Protein AF-0000000074831139 (afdb_homodimer)

pLDDT: mean 75.18, std 25.57, range [17.41, 98.5]

Foldseek 3Di:
DQWAKEWEDAPPDPLSVLLVVLCVQLVHDYHYDYADPVDGDPVLCVLPVPPSDDTWIATNNHIDDGSLRSSVVSCVVSVPDDGPADPDPVRRVVVVVVVVVVVVVVVVVVVVVVVVVVLVVCVVVVVVVVVVVVVVPCVVVVVPVPDPPVD/DQWAKEWEDAPPDPLSVLLVVLCVQLVHDYHYDYADPVDGDPVLCVLPVPPSDDTWMAINNHIDDGSLRSSVVSCVVSVPDDGPADPDPVRRVVVVVVVVVVVVVVVVVVVVVVVVVCCVVCVVVVVVVVVVVVVVPCVVVVVPPPDPPVD

Radius of gyration: 24.71 Å; Cα contacts (8 Å, |Δi|>4): 404; chains: 2; bounding box: 72×62×38 Å

Solvent-accessible surface area (backbone atoms only — not comparable to full-atom values): 16500 Å² total; per-residue (Å²): 127,82,79,50,35,35,36,37,26,39,94,84,36,69,52,28,46,52,37,50,51,48,34,56,77,61,64,56,75,64,45,80,41,80,54,44,86,91,58,69,48,71,63,52,42,67,59,28,66,84,78,60,57,73,25,32,39,27,52,69,85,43,57,37,57,50,40,71,46,39,39,51,39,50,40,63,69,56,54,91,53,83,70,84,57,58,86,50,54,66,56,27,42,51,50,51,43,52,54,51,50,51,50,56,48,49,48,46,48,51,46,47,48,44,45,45,50,42,25,67,71,41,22,69,53,46,50,34,17,45,50,20,7,49,64,43,21,56,67,56,52,59,53,64,73,64,62,82,63,88,104,129,83,78,49,34,36,38,39,26,38,94,84,36,69,54,27,46,53,38,52,51,48,35,55,76,60,64,56,74,64,45,81,40,81,55,45,86,91,58,68,48,72,62,52,41,68,59,28,66,84,77,60,58,74,25,33,40,27,51,69,85,44,59,38,57,50,42,70,47,38,38,52,39,48,41,62,72,56,55,90,52,82,69,83,57,59,84,50,54,67,57,28,42,50,51,51,45,52,54,51,50,50,49,56,50,49,49,46,48,50,46,46,48,47,46,43,50,42,26,67,71,40,23,67,47,46,50,38,5,43,50,30,1,48,64,50,20,56,68,59,53,60,57,64,73,68,64,85,59,91,105

Sequence (302 aa):
MAEAVVLLDLWVSPFGQRCRIALAEKGVVYEYKEQDLSNKSPLLLQANPTHKKIPVLIHDGKPVCESLIIVQYIDEVWSDGAPLLPADPYACAQARFWGDFIDKKLTIFQYAFFALAVEYIFFPLRMLEVLNLVNLSPLYYCHDSFDPNALMAEAVVLLDLWVSPFGQRCRIALAEKGVVYEYKEQDLSNKSPLLLQANPTHKKIPVLIHDGKPVCESLIIVQYIDEVWSDGAPLLPADPYACAQARFWGDFIDKKLTIFQYAFFALAVEYIFFPLRMLEVLNLVNLSPLYYCHDSFDPNAL

Secondary structure (DSSP, 8-state):
----EEEEE-TT-HHHHHHHHHHHHTT---EEEE--SSS--HHHHHH-TTT--S-EEEETTEEEESHHHHHHHHHHHS-SS--SS-SSHHHHHHHHHHHHHHHHHHHHHHHHHHHHHHHHHHHHHHHHHHHHHHHHSTHHHHHHT--GGG-/----EEEEE-TT-HHHHHHHHHHHHTT---EEEE--SSS--HHHHHH-TTT--S-EEEETTEEEESHHHHHHHHHHHS-SS--SS-SSHHHHHHHHHHHHHHHHHHHHHHHHHHHHHHHHHHHHHHHHHHHHHHHHSTHHHHTTT--GGG-

Nearest PDB structures (foldseek):
  4top-assembly1_A  TM=9.847E-01  e=6.645E-16  Glycine max
  5j4u-assembly1_A-2  TM=9.729E-01  e=9.112E-16  Populus trichocarpa
  5agy-assembly1_B  TM=9.848E-01  e=2.206E-15  Glycine max
  4chs-assembly1_B  TM=9.842E-01  e=5.012E-15  Glycine max
  5g5a-assembly2_D  TM=9.757E-01  e=1.004E-14  Arabidopsis thaliana

Organism: Zingiber officinale (NCBI:txid94328)

InterPro domains:
  IPR004045 Glutathione S-transferase, N-terminal [PF02798] (6-76)
  IPR004045 Glutathione S-transferase, N-terminal [PS50404] (3-82)
  IPR036249 Thioredoxin-like superfamily [SSF52833] (5-106)
  IPR040079 Glutathione transferase family [SFLDS00019] (7-115)
  IPR045073 Glutathione S-transferase Omega/Tau-like [PTHR11260] (8-109)

Structure (mmCIF, N/CA/C/O backbone):
data_AF-0000000074831139-model_v1
#
loop_
_entity.id
_entity.type
_entity.pdbx_description
1 polymer 'Glutathione S-transferase'
#
loop_
_atom_site.group_PDB
_atom_site.id
_atom_site.type_symbol
_atom_site.label_atom_id
_atom_site.label_alt_id
_atom_site.label_comp_id
_atom_site.label_asym_id
_atom_site.label_entity_id
_atom_site.label_seq_id
_atom_site.pdbx_PDB_ins_code
_atom_site.Cartn_x
_atom_site.Cartn_y
_atom_site.Cartn_z
_atom_site.occupancy
_atom_site.B_iso_or_equiv
_atom_site.auth_seq_id
_atom_site.auth_comp_id
_atom_site.auth_asym_id
_atom_site.auth_atom_id
_atom_site.pdbx_PDB_model_num
ATOM 1 N N . MET A 1 1 ? 18.812 -22.797 -11.148 1 45.31 1 MET A N 1
ATOM 2 C CA . MET A 1 1 ? 17.5 -23.297 -11.539 1 45.31 1 MET A CA 1
ATOM 3 C C . MET A 1 1 ? 16.562 -22.141 -11.891 1 45.31 1 MET A C 1
ATOM 5 O O . MET A 1 1 ? 16.75 -21.016 -11.406 1 45.31 1 MET A O 1
ATOM 9 N N . ALA A 1 2 ? 15.969 -22.141 -13.016 1 53.75 2 ALA A N 1
ATOM 10 C CA . ALA A 1 2 ? 15.164 -21.016 -13.5 1 53.75 2 ALA A CA 1
ATOM 11 C C . ALA A 1 2 ? 14.141 -20.594 -12.453 1 53.75 2 ALA A C 1
ATOM 13 O O . ALA A 1 2 ? 13.609 -21.422 -11.719 1 53.75 2 ALA A O 1
ATOM 14 N N . GLU A 1 3 ? 14.164 -19.406 -11.914 1 69.81 3 GLU A N 1
ATOM 15 C CA . GLU A 1 3 ? 13.195 -18.891 -10.953 1 69.81 3 GLU A CA 1
ATOM 16 C C . GLU A 1 3 ? 11.766 -19.203 -11.383 1 69.81 3 GLU A C 1
ATOM 18 O O . GLU A 1 3 ? 11.398 -18.984 -12.539 1 69.81 3 GLU A O 1
ATOM 23 N N . ALA A 1 4 ? 11.109 -20.109 -10.609 1 90.75 4 ALA A N 1
ATOM 24 C CA . ALA A 1 4 ? 9.727 -20.453 -10.938 1 90.75 4 ALA A CA 1
ATOM 25 C C . ALA A 1 4 ? 8.766 -19.359 -10.5 1 90.75 4 ALA A C 1
ATOM 27 O O . ALA A 1 4 ? 8.727 -18.984 -9.32 1 90.75 4 ALA A O 1
ATOM 28 N N . VAL A 1 5 ? 8.188 -18.656 -11.5 1 97.19 5 VAL A N 1
ATOM 29 C CA . VAL A 1 5 ? 7.188 -17.609 -11.25 1 97.19 5 VAL A CA 1
ATOM 30 C C . VAL A 1 5 ? 5.82 -18.094 -11.734 1 97.19 5 VAL A C 1
ATOM 32 O O . VAL A 1 5 ? 5.68 -18.531 -12.875 1 97.19 5 VAL A O 1
ATOM 35 N N . VAL A 1 6 ? 4.836 -18.078 -10.766 1 98.06 6 VAL A N 1
ATOM 36 C CA . VAL A 1 6 ? 3.469 -18.484 -11.086 1 98.06 6 VAL A CA 1
ATOM 37 C C . VAL A 1 6 ? 2.504 -17.359 -10.703 1 98.06 6 VAL A C 1
ATOM 39 O O . VAL A 1 6 ? 2.639 -16.75 -9.641 1 98.06 6 VAL A O 1
ATOM 42 N N . LEU A 1 7 ? 1.585 -17.078 -11.547 1 98.12 7 LEU A N 1
ATOM 43 C CA . LEU A 1 7 ? 0.529 -16.125 -11.227 1 98.12 7 LEU A CA 1
ATOM 44 C C . LEU A 1 7 ? -0.833 -16.812 -11.195 1 98.12 7 LEU A C 1
ATOM 46 O O . LEU A 1 7 ? -1.275 -17.375 -12.203 1 98.12 7 LEU A O 1
ATOM 50 N N . LEU A 1 8 ? -1.42 -16.875 -10.039 1 98.19 8 LEU A N 1
ATOM 51 C CA . LEU A 1 8 ? -2.812 -17.281 -9.898 1 98.19 8 LEU A CA 1
ATOM 52 C C . LEU A 1 8 ? -3.756 -16.109 -10.156 1 98.19 8 LEU A C 1
ATOM 54 O O . LEU A 1 8 ? -3.715 -15.109 -9.445 1 98.19 8 LEU A O 1
ATOM 58 N N . ASP A 1 9 ? -4.562 -16.25 -11.125 1 94.69 9 ASP A N 1
ATOM 59 C CA . ASP A 1 9 ? -5.344 -15.094 -11.523 1 94.69 9 ASP A CA 1
ATOM 60 C C . ASP A 1 9 ? -6.57 -15.5 -12.336 1 94.69 9 ASP A C 1
ATOM 62 O O . ASP A 1 9 ? -6.898 -16.688 -12.414 1 94.69 9 ASP A O 1
ATOM 66 N N . LEU A 1 10 ? -7.441 -14.539 -12.602 1 90.75 10 LEU A N 1
ATOM 67 C CA . LEU A 1 10 ? -8.562 -14.641 -13.523 1 90.75 10 LEU A CA 1
ATOM 68 C C . LEU A 1 10 ? -8.461 -13.594 -14.633 1 90.75 10 LEU A C 1
ATOM 70 O O . LEU A 1 10 ? -8.195 -12.422 -14.359 1 90.75 10 LEU A O 1
ATOM 74 N N . TRP A 1 11 ? -8.641 -14 -15.82 1 85 11 TRP A N 1
ATOM 75 C CA . TRP A 1 11 ? -8.32 -13.172 -16.969 1 85 11 TRP A CA 1
ATOM 76 C C . TRP A 1 11 ? -9.094 -11.852 -16.938 1 85 11 TRP A C 1
ATOM 78 O O . TRP A 1 11 ? -8.602 -10.82 -17.406 1 85 11 TRP A O 1
ATOM 88 N N . VAL A 1 12 ? -10.289 -11.82 -16.328 1 82.62 12 VAL A N 1
ATOM 89 C CA . VAL A 1 12 ? -11.133 -10.633 -16.375 1 82.62 12 VAL A CA 1
ATOM 90 C C . VAL A 1 12 ? -10.859 -9.75 -15.164 1 82.62 12 VAL A C 1
ATOM 92 O O . VAL A 1 12 ? -11.391 -8.648 -15.055 1 82.62 12 VAL A O 1
ATOM 95 N N . SER A 1 13 ? -10.016 -10.211 -14.273 1 83.75 13 SER A N 1
ATOM 96 C CA . SER A 1 13 ? -9.766 -9.469 -13.039 1 83.75 13 SER A CA 1
ATOM 97 C C . SER A 1 13 ? -8.883 -8.25 -13.289 1 83.75 13 SER A C 1
ATOM 99 O O . SER A 1 13 ? -7.766 -8.383 -13.789 1 83.75 13 SER A O 1
ATOM 101 N N . PRO A 1 14 ? -9.344 -7.074 -12.977 1 83.69 14 PRO A N 1
ATOM 102 C CA . PRO A 1 14 ? -8.508 -5.879 -13.125 1 83.69 14 PRO A CA 1
ATOM 103 C C . PRO A 1 14 ? -7.297 -5.891 -12.188 1 83.69 14 PRO A C 1
ATOM 105 O O . PRO A 1 14 ? -6.25 -5.324 -12.523 1 83.69 14 PRO A O 1
ATOM 108 N N . PHE A 1 15 ? -7.434 -6.488 -11.125 1 87.19 15 PHE A N 1
ATOM 109 C CA . PHE A 1 15 ? -6.328 -6.59 -10.18 1 87.19 15 PHE A CA 1
ATOM 110 C C . PHE A 1 15 ? -5.238 -7.508 -10.719 1 87.19 15 PHE A C 1
ATOM 112 O O . PHE A 1 15 ? -4.047 -7.23 -10.555 1 87.19 15 PHE A O 1
ATOM 119 N N . GLY A 1 16 ? -5.68 -8.531 -11.305 1 90.75 16 GLY A N 1
ATOM 120 C CA . GLY A 1 16 ? -4.734 -9.422 -11.961 1 90.75 16 GLY A CA 1
ATOM 121 C C . GLY A 1 16 ? -4.047 -8.789 -13.156 1 90.75 16 GLY A C 1
ATOM 122 O O . GLY A 1 16 ? -2.863 -9.031 -13.398 1 90.75 16 GLY A O 1
ATOM 123 N N . GLN A 1 17 ? -4.828 -8.023 -13.867 1 89.12 17 GLN A N 1
ATOM 124 C CA . GLN A 1 17 ? -4.285 -7.355 -15.047 1 89.12 17 GLN A CA 1
ATOM 125 C C . GLN A 1 17 ? -3.088 -6.484 -14.68 1 89.12 17 GLN A C 1
ATOM 127 O O . GLN A 1 17 ? -2.09 -6.457 -15.406 1 89.12 17 GLN A O 1
ATOM 132 N N . ARG A 1 18 ? -3.197 -5.848 -13.625 1 89.44 18 ARG A N 1
ATOM 133 C CA . ARG A 1 18 ? -2.107 -5.012 -13.141 1 89.44 18 ARG A CA 1
ATOM 134 C C . ARG A 1 18 ? -0.834 -5.828 -12.945 1 89.44 18 ARG A C 1
ATOM 136 O O . ARG A 1 18 ? 0.259 -5.375 -13.289 1 89.44 18 ARG A O 1
ATOM 143 N N . CYS A 1 19 ? -0.929 -6.918 -12.406 1 95 19 CYS A N 1
ATOM 144 C CA . CYS A 1 19 ? 0.211 -7.793 -12.164 1 95 19 CYS A CA 1
ATOM 145 C C . CYS A 1 19 ? 0.778 -8.328 -13.477 1 95 19 CYS A C 1
ATOM 147 O O . CYS A 1 19 ? 1.996 -8.391 -13.648 1 95 19 CYS A O 1
ATOM 149 N N . ARG A 1 20 ? -0.099 -8.641 -14.375 1 94.69 20 ARG A N 1
ATOM 150 C CA . ARG A 1 20 ? 0.341 -9.141 -15.672 1 94.69 20 ARG A CA 1
ATOM 151 C C . ARG A 1 20 ? 1.101 -8.07 -16.438 1 94.69 20 ARG A C 1
ATOM 153 O O . ARG A 1 20 ? 2.121 -8.352 -17.078 1 94.69 20 ARG A O 1
ATOM 160 N N . ILE A 1 21 ? 0.614 -6.906 -16.391 1 92.5 21 ILE A N 1
ATOM 161 C CA . ILE A 1 21 ? 1.291 -5.793 -17.047 1 92.5 21 ILE A CA 1
ATOM 162 C C . ILE A 1 21 ? 2.674 -5.594 -16.438 1 92.5 21 ILE A C 1
ATOM 164 O O . ILE A 1 21 ? 3.66 -5.414 -17.156 1 92.5 21 ILE A O 1
ATOM 168 N N . ALA A 1 22 ? 2.756 -5.617 -15.117 1 93.5 22 ALA A N 1
ATOM 169 C CA . ALA A 1 22 ? 4.031 -5.457 -14.422 1 93.5 22 ALA A CA 1
ATOM 170 C C . ALA A 1 22 ? 5.027 -6.531 -14.852 1 93.5 22 ALA A C 1
ATOM 172 O O . ALA A 1 22 ? 6.188 -6.234 -15.141 1 93.5 22 ALA A O 1
ATOM 173 N N . LEU A 1 23 ? 4.57 -7.773 -14.906 1 95.88 23 LEU A N 1
ATOM 174 C CA . LEU A 1 23 ? 5.434 -8.883 -15.305 1 95.88 23 LEU A CA 1
ATOM 175 C C . LEU A 1 23 ? 5.914 -8.711 -16.734 1 95.88 23 LEU A C 1
ATOM 177 O O . LEU A 1 23 ? 7.086 -8.945 -17.031 1 95.88 23 LEU A O 1
ATOM 181 N N . ALA A 1 24 ? 5.012 -8.273 -17.578 1 93.69 24 ALA A N 1
ATOM 182 C CA . ALA A 1 24 ? 5.344 -8.062 -18.984 1 93.69 24 ALA A CA 1
ATOM 183 C C . ALA A 1 24 ? 6.383 -6.957 -19.141 1 93.69 24 ALA A C 1
ATOM 185 O O . ALA A 1 24 ? 7.348 -7.102 -19.891 1 93.69 24 ALA A O 1
ATOM 186 N N . GLU A 1 25 ? 6.156 -5.859 -18.469 1 92.31 25 GLU A N 1
ATOM 187 C CA . GLU A 1 25 ? 7.066 -4.719 -18.531 1 92.31 25 GLU A CA 1
ATOM 188 C C . GLU A 1 25 ? 8.469 -5.105 -18.094 1 92.31 25 GLU A C 1
ATOM 190 O O . GLU A 1 25 ? 9.461 -4.551 -18.578 1 92.31 25 GLU A O 1
ATOM 195 N N . LYS A 1 26 ? 8.539 -6.047 -17.172 1 94.81 26 LYS A N 1
ATOM 196 C CA . LYS A 1 26 ? 9.836 -6.465 -16.641 1 94.81 26 LYS A CA 1
ATOM 197 C C . LYS A 1 26 ? 10.398 -7.645 -17.422 1 94.81 26 LYS A C 1
ATOM 199 O O . LYS A 1 26 ? 11.516 -8.094 -17.172 1 94.81 26 LYS A O 1
ATOM 204 N N . GLY A 1 27 ? 9.617 -8.117 -18.312 1 94.12 27 GLY A N 1
ATOM 205 C CA . GLY A 1 27 ? 10.062 -9.234 -19.141 1 94.12 27 GLY A CA 1
ATOM 206 C C . GLY A 1 27 ? 10.164 -10.539 -18.375 1 94.12 27 GLY A C 1
ATOM 207 O O . GLY A 1 27 ? 11.023 -11.375 -18.672 1 94.12 27 GLY A O 1
ATOM 208 N N . VAL A 1 28 ? 9.406 -10.711 -17.375 1 95 28 VAL A N 1
ATOM 209 C CA . VAL A 1 28 ? 9.461 -11.906 -16.547 1 95 28 VAL A CA 1
ATOM 210 C C . VAL A 1 28 ? 8.625 -13.016 -17.172 1 95 28 VAL A C 1
ATOM 212 O O . VAL A 1 28 ? 7.453 -12.812 -17.5 1 95 28 VAL A O 1
ATOM 215 N N . VAL A 1 29 ? 9.227 -14.125 -17.391 1 95.88 29 VAL A N 1
ATOM 216 C CA . VAL A 1 29 ? 8.5 -15.305 -17.844 1 95.88 29 VAL A CA 1
ATOM 217 C C . VAL A 1 29 ? 7.812 -15.969 -16.641 1 95.88 29 VAL A C 1
ATOM 219 O O . VAL A 1 29 ? 8.422 -16.141 -15.586 1 95.88 29 VAL A O 1
ATOM 222 N N . TYR A 1 30 ? 6.566 -16.281 -16.844 1 96.94 30 TYR A N 1
ATOM 223 C CA . TYR A 1 30 ? 5.824 -16.875 -15.727 1 96.94 30 TYR A CA 1
ATOM 224 C C . TYR A 1 30 ? 4.773 -17.844 -16.234 1 96.94 30 TYR A C 1
ATOM 226 O O . TYR A 1 30 ? 4.414 -17.828 -17.422 1 96.94 30 TYR A O 1
ATOM 234 N N . GLU A 1 31 ? 4.395 -18.688 -15.297 1 97.31 31 GLU A N 1
ATOM 235 C CA . GLU A 1 31 ? 3.27 -19.578 -15.555 1 97.31 31 GLU A CA 1
ATOM 236 C C . GLU A 1 31 ? 1.953 -18.969 -15.094 1 97.31 31 GLU A C 1
ATOM 238 O O . GLU A 1 31 ? 1.843 -18.516 -13.953 1 97.31 31 GLU A O 1
ATOM 243 N N . TYR A 1 32 ? 0.999 -18.906 -15.977 1 96.75 32 TYR A N 1
ATOM 244 C CA . TYR A 1 32 ? -0.336 -18.406 -15.664 1 96.75 32 TYR A CA 1
ATOM 245 C C . TYR A 1 32 ? -1.267 -19.547 -15.266 1 96.75 32 TYR A C 1
ATOM 247 O O . TYR A 1 32 ? -1.388 -20.547 -15.992 1 96.75 32 TYR A O 1
ATOM 255 N N . LYS A 1 33 ? -1.845 -19.406 -14.109 1 96.69 33 LYS A N 1
ATOM 256 C CA . LYS A 1 33 ? -2.828 -20.406 -13.672 1 96.69 33 LYS A CA 1
ATOM 257 C C . LYS A 1 33 ? -4.188 -19.75 -13.43 1 96.69 33 LYS A C 1
ATOM 259 O O . LYS A 1 33 ? -4.367 -19.016 -12.453 1 96.69 33 LYS A O 1
ATOM 264 N N . GLU A 1 34 ? -5.055 -20.062 -14.289 1 95.69 34 GLU A N 1
ATOM 265 C CA . GLU A 1 34 ? -6.41 -19.531 -14.195 1 95.69 34 GLU A CA 1
ATOM 266 C C . GLU A 1 34 ? -7.141 -20.094 -12.977 1 95.69 34 GLU A C 1
ATOM 268 O O . GLU A 1 34 ? -7.082 -21.281 -12.711 1 95.69 34 GLU A O 1
ATOM 273 N N . GLN A 1 35 ? -7.77 -19.141 -12.289 1 94.62 35 GLN A N 1
ATOM 274 C CA . GLN A 1 35 ? -8.492 -19.547 -11.086 1 94.62 35 GLN A CA 1
ATOM 275 C C . GLN A 1 35 ? -10 -19.438 -11.281 1 94.62 35 GLN A C 1
ATOM 277 O O . GLN A 1 35 ? -10.461 -18.609 -12.07 1 94.62 35 GLN A O 1
ATOM 282 N N . ASP A 1 36 ? -10.711 -20.328 -10.656 1 90.38 36 ASP A N 1
ATOM 283 C CA . ASP A 1 36 ? -12.164 -20.297 -10.555 1 90.38 36 ASP A CA 1
ATOM 284 C C . ASP A 1 36 ? -12.609 -19.781 -9.195 1 90.38 36 ASP A C 1
ATOM 286 O O . ASP A 1 36 ? -12.406 -20.438 -8.172 1 90.38 36 ASP A O 1
ATOM 290 N N . LEU A 1 37 ? -13.219 -18.672 -9.188 1 85.88 37 LEU A N 1
ATOM 291 C CA . LEU A 1 37 ? -13.562 -18.031 -7.922 1 85.88 37 LEU A CA 1
ATOM 292 C C . LEU A 1 37 ? -14.727 -18.734 -7.246 1 85.88 37 LEU A C 1
ATOM 294 O O . LEU A 1 37 ? -14.945 -18.578 -6.043 1 85.88 37 LEU A O 1
ATOM 298 N N . SER A 1 38 ? -15.539 -19.438 -8.008 1 87.56 38 SER A N 1
ATOM 299 C CA . SER A 1 38 ? -16.641 -20.203 -7.449 1 87.56 38 SER A CA 1
ATOM 300 C C . SER A 1 38 ? -16.141 -21.5 -6.82 1 87.56 38 SER A C 1
ATOM 302 O O . SER A 1 38 ? -16.797 -22.047 -5.922 1 87.56 38 SER A O 1
ATOM 304 N N . ASN A 1 39 ? -15.164 -21.984 -7.359 1 91.56 39 ASN A N 1
ATOM 305 C CA . ASN A 1 39 ? -14.492 -23.172 -6.863 1 91.56 39 ASN A CA 1
ATOM 306 C C . ASN A 1 39 ? -12.992 -22.953 -6.703 1 91.56 39 ASN A C 1
ATOM 308 O O . ASN A 1 39 ? -12.211 -23.344 -7.57 1 91.56 39 ASN A O 1
ATOM 312 N N . LYS A 1 40 ? -12.648 -22.531 -5.598 1 93.06 40 LYS A N 1
ATOM 313 C CA . LYS A 1 40 ? -11.273 -22.094 -5.371 1 93.06 40 LYS A CA 1
ATOM 314 C C . LYS A 1 40 ? -10.328 -23.297 -5.309 1 93.06 40 LYS A C 1
ATOM 316 O O . LYS A 1 40 ? -10.633 -24.297 -4.648 1 93.06 40 LYS A O 1
ATOM 321 N N . SER A 1 41 ? -9.258 -23.219 -5.934 1 95.25 41 SER A N 1
ATOM 322 C CA . SER A 1 41 ? -8.281 -24.312 -6.012 1 95.25 41 SER A CA 1
ATOM 323 C C . SER A 1 41 ? -7.527 -24.469 -4.695 1 95.25 41 SER A C 1
ATOM 325 O O . SER A 1 41 ? -7.359 -23.484 -3.951 1 95.25 41 SER A O 1
ATOM 327 N N . PRO A 1 42 ? -7.012 -25.688 -4.414 1 95.75 42 PRO A N 1
ATOM 328 C CA . PRO A 1 42 ? -6.168 -25.906 -3.236 1 95.75 42 PRO A CA 1
ATOM 329 C C . PRO A 1 42 ? -4.918 -25.016 -3.248 1 95.75 42 PRO A C 1
ATOM 331 O O . PRO A 1 42 ? -4.48 -24.547 -2.195 1 95.75 42 PRO A O 1
ATOM 334 N N . LEU A 1 43 ? -4.426 -24.766 -4.359 1 96.06 43 LEU A N 1
ATOM 335 C CA . LEU A 1 43 ? -3.227 -23.938 -4.48 1 96.06 43 LEU A CA 1
ATOM 336 C C . LEU A 1 43 ? -3.512 -22.5 -4.07 1 96.06 43 LEU A C 1
ATOM 338 O O . LEU A 1 43 ? -2.711 -21.875 -3.367 1 96.06 43 LEU A O 1
ATOM 342 N N . LEU A 1 44 ? -4.609 -22 -4.562 1 96.5 44 LEU A N 1
ATOM 343 C CA . LEU A 1 44 ? -4.988 -20.656 -4.188 1 96.5 44 LEU A CA 1
ATOM 344 C C . LEU A 1 44 ? -5.191 -20.547 -2.68 1 96.5 44 LEU A C 1
ATOM 346 O O . LEU A 1 44 ? -4.719 -19.594 -2.053 1 96.5 44 LEU A O 1
ATOM 350 N N . LEU A 1 45 ? -5.84 -21.547 -2.131 1 95.94 45 LEU A N 1
ATOM 351 C CA . LEU A 1 45 ? -6.141 -21.547 -0.704 1 95.94 45 LEU A CA 1
ATOM 352 C C . LEU A 1 45 ? -4.863 -21.672 0.121 1 95.94 45 LEU A C 1
ATOM 354 O O . LEU A 1 45 ? -4.758 -21.078 1.197 1 95.94 45 LEU A O 1
ATOM 358 N N . GLN A 1 46 ? -3.92 -22.359 -0.377 1 95.38 46 GLN A N 1
ATOM 359 C CA . GLN A 1 46 ? -2.637 -22.5 0.3 1 95.38 46 GLN A CA 1
ATOM 360 C C . GLN A 1 46 ? -1.801 -21.234 0.169 1 95.38 46 GLN A C 1
ATOM 362 O O . GLN A 1 46 ? -1.159 -20.812 1.131 1 95.38 46 GLN A O 1
ATOM 367 N N . ALA A 1 47 ? -1.82 -20.656 -0.958 1 95.88 47 ALA A N 1
ATOM 368 C CA . ALA A 1 47 ? -0.971 -19.516 -1.261 1 95.88 47 ALA A CA 1
ATOM 369 C C . ALA A 1 47 ? -1.512 -18.25 -0.609 1 95.88 47 ALA A C 1
ATOM 371 O O . ALA A 1 47 ? -0.753 -17.312 -0.326 1 95.88 47 ALA A O 1
ATOM 372 N N . ASN A 1 48 ? -2.768 -18.172 -0.436 1 95.75 48 ASN A N 1
ATOM 373 C CA . ASN A 1 48 ? -3.416 -17.047 0.206 1 95.75 48 ASN A CA 1
ATOM 374 C C . ASN A 1 48 ? -4.5 -17.484 1.183 1 95.75 48 ASN A C 1
ATOM 376 O O . ASN A 1 48 ? -5.688 -17.266 0.943 1 95.75 48 ASN A O 1
ATOM 380 N N . PRO A 1 49 ? -4.168 -18.016 2.234 1 93.12 49 PRO A N 1
ATOM 381 C CA . PRO A 1 49 ? -5.16 -18.547 3.178 1 93.12 49 PRO A CA 1
ATOM 382 C C . PRO A 1 49 ? -5.961 -17.438 3.869 1 93.12 49 PRO A C 1
ATOM 384 O O . PRO A 1 49 ? -7.051 -17.703 4.383 1 93.12 49 PRO A O 1
ATOM 387 N N . THR A 1 50 ? -5.422 -16.312 3.861 1 89.75 50 THR A N 1
ATOM 388 C CA . THR A 1 50 ? -6.035 -15.211 4.594 1 89.75 50 THR A CA 1
ATOM 389 C C . THR A 1 50 ? -7.246 -14.672 3.838 1 89.75 50 THR A C 1
ATOM 391 O O . THR A 1 50 ? -8.367 -14.68 4.359 1 89.75 50 THR A O 1
ATOM 394 N N . HIS A 1 51 ? -7.141 -14.211 2.586 1 89.19 51 HIS A N 1
ATOM 395 C CA . HIS A 1 51 ? -8.211 -13.578 1.824 1 89.19 51 HIS A CA 1
ATOM 396 C C . HIS A 1 51 ? -8.836 -14.555 0.84 1 89.19 51 HIS A C 1
ATOM 398 O O . HIS A 1 51 ? -9.984 -14.367 0.417 1 89.19 51 HIS A O 1
ATOM 404 N N . LYS A 1 52 ? -7.984 -15.539 0.431 1 93.25 52 LYS A N 1
ATOM 405 C CA . LYS A 1 52 ? -8.422 -16.531 -0.545 1 93.25 52 LYS A CA 1
ATOM 406 C C . LYS A 1 52 ? -8.828 -15.875 -1.857 1 93.25 52 LYS A C 1
ATOM 408 O O . LYS A 1 52 ? -9.805 -16.281 -2.488 1 93.25 52 LYS A O 1
ATOM 413 N N . LYS A 1 53 ? -8.094 -14.789 -2.174 1 91.38 53 LYS A N 1
ATOM 414 C CA . LYS A 1 53 ? -8.422 -14.016 -3.365 1 91.38 53 LYS A CA 1
ATOM 415 C C . LYS A 1 53 ? -7.262 -14.008 -4.355 1 91.38 53 LYS A C 1
ATOM 417 O O . LYS A 1 53 ? -6.141 -14.383 -4.008 1 91.38 53 LYS A O 1
ATOM 422 N N . ILE A 1 54 ? -7.582 -13.695 -5.578 1 93.75 54 ILE A N 1
ATOM 423 C CA . ILE A 1 54 ? -6.598 -13.43 -6.621 1 93.75 54 ILE A CA 1
ATOM 424 C C . ILE A 1 54 ? -6.375 -11.922 -6.75 1 93.75 54 ILE A C 1
ATOM 426 O O . ILE A 1 54 ? -7.199 -11.125 -6.297 1 93.75 54 ILE A O 1
ATOM 430 N N . PRO A 1 55 ? -5.266 -11.539 -7.223 1 96.31 55 PRO A N 1
ATOM 431 C CA . PRO A 1 55 ? -4.148 -12.336 -7.73 1 96.31 55 PRO A CA 1
ATOM 432 C C . PRO A 1 55 ? -3.189 -12.781 -6.625 1 96.31 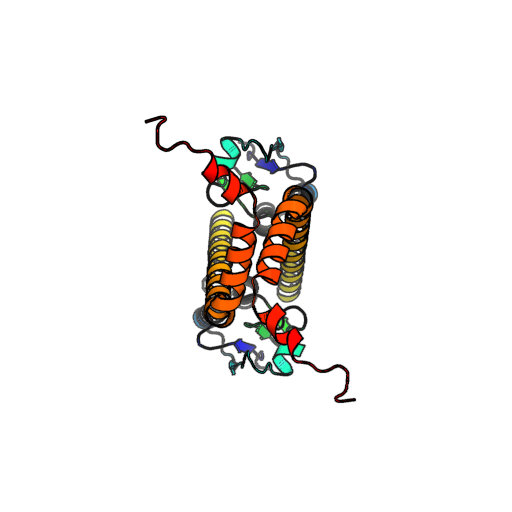55 PRO A C 1
ATOM 434 O O . PRO A 1 55 ? -3.137 -12.156 -5.562 1 96.31 55 PRO A O 1
ATOM 437 N N . VAL A 1 56 ? -2.48 -13.875 -6.91 1 98.06 56 VAL A N 1
ATOM 438 C CA . VAL A 1 56 ? -1.359 -14.312 -6.082 1 98.06 56 VAL A CA 1
ATOM 439 C C . VAL A 1 56 ? -0.147 -14.602 -6.961 1 98.06 56 VAL A C 1
ATOM 441 O O . VAL A 1 56 ? -0.245 -15.367 -7.926 1 98.06 56 VAL A O 1
ATOM 444 N N . LEU A 1 57 ? 0.942 -13.984 -6.68 1 98.44 57 LEU A N 1
ATOM 445 C CA . LEU A 1 57 ? 2.215 -14.281 -7.328 1 98.44 57 LEU A CA 1
ATOM 446 C C . LEU A 1 57 ? 3.045 -15.242 -6.484 1 98.44 57 LEU A C 1
ATOM 448 O O . LEU A 1 57 ? 3.299 -14.984 -5.305 1 98.44 57 LEU A O 1
ATOM 452 N N . ILE A 1 58 ? 3.389 -16.312 -7.062 1 98.25 58 ILE A N 1
ATOM 453 C CA . ILE A 1 58 ? 4.246 -17.281 -6.375 1 98.25 58 ILE A CA 1
ATOM 454 C C . ILE A 1 58 ? 5.641 -17.266 -7 1 98.25 58 ILE A C 1
ATOM 456 O O . ILE A 1 58 ? 5.805 -17.625 -8.172 1 98.25 58 ILE A O 1
ATOM 460 N N . HIS A 1 59 ? 6.582 -16.797 -6.281 1 97.88 59 HIS A N 1
ATOM 461 C CA . HIS A 1 59 ? 7.973 -16.719 -6.723 1 97.88 59 HIS A CA 1
ATOM 462 C C . HIS A 1 59 ? 8.852 -17.703 -5.941 1 97.88 59 HIS A C 1
ATOM 464 O O . HIS A 1 59 ? 9.125 -17.484 -4.758 1 97.88 59 HIS A O 1
ATOM 470 N N . ASP A 1 60 ? 9.234 -18.734 -6.586 1 96.25 60 ASP A N 1
ATOM 471 C CA . ASP A 1 60 ? 10.047 -19.781 -5.949 1 96.25 60 ASP A CA 1
ATOM 472 C C . ASP A 1 60 ? 9.359 -20.312 -4.695 1 96.25 60 ASP A C 1
ATOM 474 O O . ASP A 1 60 ? 9.961 -20.375 -3.623 1 96.25 60 ASP A O 1
ATOM 478 N N . GLY A 1 61 ? 8.078 -20.516 -4.906 1 95 61 GLY A N 1
ATOM 479 C CA . GLY A 1 61 ? 7.293 -21.141 -3.854 1 95 61 GLY A CA 1
ATOM 480 C C . GLY A 1 61 ? 6.789 -20.156 -2.816 1 95 61 GLY A C 1
ATOM 481 O O . GLY A 1 61 ? 6.035 -20.531 -1.914 1 95 61 GLY A O 1
ATOM 482 N N . LYS A 1 62 ? 7.152 -18.906 -2.908 1 96.44 62 LYS A N 1
ATOM 483 C CA . LYS A 1 62 ? 6.762 -17.891 -1.938 1 96.44 62 LYS A CA 1
ATOM 484 C C . LYS A 1 62 ? 5.625 -17.031 -2.477 1 96.44 62 LYS A C 1
ATOM 486 O O . LYS A 1 62 ? 5.801 -16.297 -3.459 1 96.44 62 LYS A O 1
ATOM 491 N N . PRO A 1 63 ? 4.531 -17.047 -1.814 1 97.75 63 PRO A N 1
ATOM 492 C CA . PRO A 1 63 ? 3.379 -16.297 -2.311 1 97.75 63 PRO A CA 1
ATOM 493 C C . PRO A 1 63 ? 3.426 -14.82 -1.91 1 97.75 63 PRO A C 1
ATOM 495 O O . PRO A 1 63 ? 3.854 -14.492 -0.801 1 97.75 63 PRO A O 1
ATOM 498 N N . VAL A 1 64 ? 3.07 -14.031 -2.762 1 97.62 64 VAL A N 1
ATOM 499 C CA . VAL A 1 64 ? 2.855 -12.602 -2.555 1 97.62 64 VAL A CA 1
ATOM 500 C C . VAL A 1 64 ? 1.428 -12.234 -2.949 1 97.62 64 VAL A C 1
ATOM 502 O O . VAL A 1 64 ? 0.987 -12.531 -4.062 1 97.62 64 VAL A O 1
ATOM 505 N N . CYS A 1 65 ? 0.732 -11.555 -2.006 1 96.12 65 CYS A N 1
ATOM 506 C CA . CYS A 1 65 ? -0.68 -11.266 -2.232 1 96.12 65 CYS A CA 1
ATOM 507 C C . CYS A 1 65 ? -0.923 -9.758 -2.314 1 96.12 65 CYS A C 1
ATOM 509 O O . CYS A 1 65 ? -0.057 -8.969 -1.943 1 96.12 65 CYS A O 1
ATOM 511 N N . GLU A 1 66 ? -2.131 -9.406 -2.832 1 92.81 66 GLU A N 1
ATOM 512 C CA . GLU A 1 66 ? -2.561 -8.031 -3.053 1 92.81 66 GLU A CA 1
ATOM 513 C C . GLU A 1 66 ? -1.874 -7.426 -4.273 1 92.81 66 GLU A C 1
ATOM 515 O O . GLU A 1 66 ? -0.646 -7.348 -4.328 1 92.81 66 GLU A O 1
ATOM 520 N N . SER A 1 67 ? -2.611 -6.941 -5.145 1 93.06 67 SER A N 1
ATOM 521 C CA . SER A 1 67 ? -2.129 -6.566 -6.469 1 93.06 67 SER A CA 1
ATOM 522 C C . SER A 1 67 ? -1.087 -5.457 -6.383 1 93.06 67 SER A C 1
ATOM 524 O O . SER A 1 67 ? -0.055 -5.512 -7.055 1 93.06 67 SER A O 1
ATOM 526 N N . LEU A 1 68 ? -1.317 -4.469 -5.559 1 91.25 68 LEU A N 1
ATOM 527 C CA . LEU A 1 68 ? -0.375 -3.357 -5.469 1 91.25 68 LEU A CA 1
ATOM 528 C C . LEU A 1 68 ? 0.928 -3.803 -4.812 1 91.25 68 LEU A C 1
ATOM 530 O O . LEU A 1 68 ? 2.004 -3.311 -5.16 1 91.25 68 LEU A O 1
ATOM 534 N N . ILE A 1 69 ? 0.838 -4.684 -3.852 1 94 69 ILE A N 1
ATOM 535 C CA . ILE A 1 69 ? 2.021 -5.238 -3.205 1 94 69 ILE A CA 1
ATOM 536 C C . ILE A 1 69 ? 2.787 -6.117 -4.191 1 94 69 ILE A C 1
ATOM 538 O O . ILE A 1 69 ? 4.02 -6.082 -4.238 1 94 69 ILE A O 1
ATOM 542 N N . ILE A 1 70 ? 2.076 -6.863 -4.961 1 96.88 70 ILE A N 1
ATOM 543 C CA . ILE A 1 70 ? 2.68 -7.711 -5.984 1 96.88 70 ILE A CA 1
ATOM 544 C C . ILE A 1 70 ? 3.467 -6.848 -6.965 1 96.88 70 ILE A C 1
ATOM 546 O O . ILE A 1 70 ? 4.613 -7.164 -7.301 1 96.88 70 ILE A O 1
ATOM 550 N N . VAL A 1 71 ? 2.871 -5.75 -7.43 1 94.44 71 VAL A N 1
ATOM 551 C CA . VAL A 1 71 ? 3.516 -4.867 -8.398 1 94.44 71 VAL A CA 1
ATOM 552 C C . VAL A 1 71 ? 4.812 -4.316 -7.805 1 94.44 71 VAL A C 1
ATOM 554 O O . VAL A 1 71 ? 5.844 -4.285 -8.477 1 94.44 71 VAL A O 1
ATOM 557 N N . GLN A 1 72 ? 4.711 -3.891 -6.609 1 92.69 72 GLN A N 1
ATOM 558 C CA . GLN A 1 72 ? 5.902 -3.375 -5.945 1 92.69 72 GLN A CA 1
ATOM 559 C C . GLN A 1 72 ? 6.965 -4.461 -5.805 1 92.69 72 GLN A C 1
ATOM 561 O O . GLN A 1 72 ? 8.148 -4.207 -6.035 1 92.69 72 GLN A O 1
ATOM 566 N N . TYR A 1 73 ? 6.598 -5.633 -5.457 1 96 73 TYR A N 1
ATOM 567 C CA . TYR A 1 73 ? 7.5 -6.773 -5.34 1 96 73 TYR A CA 1
ATOM 568 C C . TYR A 1 73 ? 8.211 -7.043 -6.66 1 96 73 TYR A C 1
ATOM 570 O O . TYR A 1 73 ? 9.43 -7.227 -6.688 1 96 73 TYR A O 1
ATOM 578 N N . ILE A 1 74 ? 7.477 -7.074 -7.703 1 95.69 74 ILE A N 1
ATOM 579 C CA . ILE A 1 74 ? 8.031 -7.316 -9.031 1 95.69 74 ILE A CA 1
ATOM 580 C C . ILE A 1 74 ? 9.102 -6.273 -9.336 1 95.69 74 ILE A C 1
ATOM 582 O O . ILE A 1 74 ? 10.195 -6.613 -9.812 1 95.69 74 ILE A O 1
ATOM 586 N N . ASP A 1 75 ? 8.742 -5.055 -9.016 1 92.56 75 ASP A N 1
ATOM 587 C CA . ASP A 1 75 ? 9.672 -3.959 -9.273 1 92.56 75 ASP A CA 1
ATOM 588 C C . ASP A 1 75 ? 10.961 -4.121 -8.477 1 92.56 75 ASP A C 1
ATOM 590 O O . ASP A 1 75 ? 12.047 -3.803 -8.961 1 92.56 75 ASP A O 1
ATOM 594 N N . GLU A 1 76 ? 10.859 -4.578 -7.312 1 92.44 76 GLU A N 1
ATOM 595 C CA . GLU A 1 76 ? 11.992 -4.715 -6.402 1 92.44 76 GLU A CA 1
ATOM 596 C C . GLU A 1 76 ? 12.859 -5.914 -6.781 1 92.44 76 GLU A C 1
ATOM 598 O O . GLU A 1 76 ? 14.086 -5.852 -6.68 1 92.44 76 GLU A O 1
ATOM 603 N N . VAL A 1 77 ? 12.289 -6.992 -7.188 1 94.81 77 VAL A N 1
ATOM 604 C CA . VAL A 1 77 ? 13.008 -8.227 -7.488 1 94.81 77 VAL A CA 1
ATOM 605 C C . VAL A 1 77 ? 13.672 -8.117 -8.859 1 94.81 77 VAL A C 1
ATOM 607 O O . VAL A 1 77 ? 14.836 -8.484 -9.023 1 94.81 77 VAL A O 1
ATOM 610 N N . TRP A 1 78 ? 12.922 -7.727 -9.758 1 94.06 78 TRP A N 1
ATOM 611 C CA . TRP A 1 78 ? 13.438 -7.559 -11.109 1 94.06 78 TRP A CA 1
ATOM 612 C C . TRP A 1 78 ? 13.734 -6.094 -11.398 1 94.06 78 TRP A C 1
ATOM 614 O O . TRP A 1 78 ? 13.008 -5.445 -12.164 1 94.06 78 TRP A O 1
ATOM 624 N N . SER A 1 79 ? 14.891 -5.617 -10.938 1 88.31 79 SER A N 1
ATOM 625 C CA . SER A 1 79 ? 15.203 -4.191 -10.883 1 88.31 79 SER A CA 1
ATOM 626 C C . SER A 1 79 ? 16.047 -3.764 -12.078 1 88.31 79 SER A C 1
ATOM 628 O O . SER A 1 79 ? 16.391 -2.588 -12.211 1 88.31 79 SER A O 1
ATOM 630 N N . ASP A 1 80 ? 16.547 -4.559 -12.945 1 86.81 80 ASP A N 1
ATOM 631 C CA . ASP A 1 80 ? 17.453 -4.254 -14.047 1 86.81 80 ASP A CA 1
ATOM 632 C C . ASP A 1 80 ? 16.75 -3.422 -15.125 1 86.81 80 ASP A C 1
ATOM 634 O O . ASP A 1 80 ? 17.406 -2.643 -15.828 1 86.81 80 ASP A O 1
ATOM 638 N N . GLY A 1 81 ? 15.484 -3.238 -15.203 1 79.88 81 GLY A N 1
ATOM 639 C CA . GLY A 1 81 ? 14.727 -2.475 -16.188 1 79.88 81 GLY A CA 1
ATOM 640 C C . GLY A 1 81 ? 14.125 -1.205 -15.617 1 79.88 81 GLY A C 1
ATOM 641 O O . GLY A 1 81 ? 14.5 -0.77 -14.523 1 79.88 81 GLY A O 1
ATOM 642 N N . ALA A 1 82 ? 13.43 -0.516 -16.469 1 81.69 82 ALA A N 1
ATOM 643 C CA . ALA A 1 82 ? 12.766 0.713 -16.062 1 81.69 82 ALA A CA 1
ATOM 644 C C . ALA A 1 82 ? 11.906 0.477 -14.82 1 81.69 82 ALA A C 1
ATOM 646 O O . ALA A 1 82 ? 11.234 -0.554 -14.703 1 81.69 82 ALA A O 1
ATOM 647 N N . PRO A 1 83 ? 12.008 1.322 -13.914 1 87.88 83 PRO A N 1
ATOM 648 C CA . PRO A 1 83 ? 11.133 1.189 -12.742 1 87.88 83 PRO A CA 1
ATOM 649 C C . PRO A 1 83 ? 9.648 1.268 -13.102 1 87.88 83 PRO A C 1
ATOM 651 O O . PRO A 1 83 ? 9.273 1.986 -14.031 1 87.88 83 PRO A O 1
ATOM 654 N N . LEU A 1 84 ? 8.922 0.456 -12.422 1 89.75 84 LEU A N 1
ATOM 655 C CA . LEU A 1 84 ? 7.477 0.494 -12.617 1 89.75 84 LEU A CA 1
ATOM 656 C C . LEU A 1 84 ? 6.867 1.712 -11.93 1 89.75 84 LEU A C 1
ATOM 658 O O . LEU A 1 84 ? 5.816 2.205 -12.352 1 89.75 84 LEU A O 1
ATOM 662 N N . LEU A 1 85 ? 7.555 2.1 -10.852 1 86.19 85 LEU A N 1
ATOM 663 C CA . LEU A 1 85 ? 7.137 3.283 -10.102 1 86.19 85 LEU A CA 1
ATOM 664 C C . LEU A 1 85 ? 8.188 4.383 -10.203 1 86.19 85 LEU A C 1
ATOM 666 O O . LEU A 1 85 ? 9.359 4.105 -10.461 1 86.19 85 LEU A O 1
ATOM 670 N N . PRO A 1 86 ? 7.699 5.652 -10.047 1 88.69 86 PRO A N 1
ATOM 671 C CA . PRO A 1 86 ? 8.656 6.758 -10.109 1 88.69 86 PRO A CA 1
ATOM 672 C C . PRO A 1 86 ? 9.781 6.617 -9.086 1 88.69 86 PRO A C 1
ATOM 674 O O . PRO A 1 86 ? 9.562 6.082 -7.992 1 88.69 86 PRO A O 1
ATOM 677 N N . ALA A 1 87 ? 10.938 7.18 -9.391 1 86.56 87 ALA A N 1
ATOM 678 C CA . ALA A 1 87 ? 12.094 7.113 -8.5 1 86.56 87 ALA A CA 1
ATOM 679 C C . ALA A 1 87 ? 11.992 8.164 -7.391 1 86.56 87 ALA A C 1
ATOM 681 O O . ALA A 1 87 ? 12.469 7.941 -6.273 1 86.56 87 ALA A O 1
ATOM 682 N N . ASP A 1 88 ? 11.398 9.305 -7.75 1 91.56 88 ASP A N 1
ATOM 683 C CA . ASP A 1 88 ? 11.195 10.359 -6.762 1 91.56 88 ASP A CA 1
ATOM 684 C C . ASP A 1 88 ? 10.219 9.914 -5.676 1 91.56 88 ASP A C 1
ATOM 686 O O . ASP A 1 88 ? 9.109 9.461 -5.973 1 91.56 88 ASP A O 1
ATOM 690 N N . PRO A 1 89 ? 10.602 10 -4.512 1 93.44 89 PRO A N 1
ATOM 691 C CA . PRO A 1 89 ? 9.766 9.484 -3.426 1 93.44 89 PRO A CA 1
ATOM 692 C C . PRO A 1 89 ? 8.359 10.086 -3.424 1 93.44 89 PRO A C 1
ATOM 694 O O . PRO A 1 89 ? 7.379 9.383 -3.172 1 93.44 89 PRO A O 1
ATOM 697 N N . TYR A 1 90 ? 8.273 11.336 -3.658 1 94.62 90 TYR A N 1
ATOM 698 C CA . TYR A 1 90 ? 6.953 11.953 -3.629 1 94.62 90 TYR A CA 1
ATOM 699 C C . TYR A 1 90 ? 6.102 11.477 -4.797 1 94.62 90 TYR A C 1
ATOM 701 O O . TYR A 1 90 ? 4.922 11.156 -4.625 1 94.62 90 TYR A O 1
ATOM 709 N N . ALA A 1 91 ? 6.703 11.438 -5.945 1 92.56 91 ALA A N 1
ATOM 710 C CA . ALA A 1 91 ? 5.988 10.93 -7.117 1 92.56 91 ALA A CA 1
ATOM 711 C C . ALA A 1 91 ? 5.555 9.477 -6.91 1 92.56 91 ALA A C 1
ATOM 713 O O . ALA A 1 91 ? 4.469 9.078 -7.336 1 92.56 91 ALA A O 1
ATOM 714 N N . CYS A 1 92 ? 6.387 8.75 -6.277 1 92.38 92 CYS A N 1
ATOM 715 C CA . CYS A 1 92 ? 6.074 7.359 -5.977 1 92.38 92 CYS A CA 1
ATOM 716 C C . CYS A 1 92 ? 4.906 7.262 -5.004 1 92.38 92 CYS A C 1
ATOM 718 O O . CYS A 1 92 ? 3.998 6.453 -5.195 1 92.38 92 CYS A O 1
ATOM 720 N N . ALA A 1 93 ? 4.93 8.078 -4.035 1 94.62 93 ALA A N 1
ATOM 721 C CA . ALA A 1 93 ? 3.838 8.117 -3.066 1 94.62 93 ALA A CA 1
ATOM 722 C C . ALA A 1 93 ? 2.518 8.477 -3.744 1 94.62 93 ALA A C 1
ATOM 724 O O . ALA A 1 93 ? 1.475 7.898 -3.428 1 94.62 93 ALA A O 1
ATOM 725 N N . GLN A 1 94 ? 2.627 9.414 -4.625 1 93.19 94 GLN A N 1
ATOM 726 C CA . GLN A 1 94 ? 1.429 9.805 -5.355 1 93.19 94 GLN A CA 1
ATOM 727 C C . GLN A 1 94 ? 0.896 8.648 -6.203 1 93.19 94 GLN A C 1
ATOM 729 O O . GLN A 1 94 ? -0.311 8.406 -6.238 1 93.19 94 GLN A O 1
ATOM 734 N N . ALA A 1 95 ? 1.788 7.988 -6.82 1 91.81 95 ALA A N 1
ATOM 735 C CA . ALA A 1 95 ? 1.396 6.832 -7.625 1 91.81 95 ALA A CA 1
ATOM 736 C C . ALA A 1 95 ? 0.722 5.766 -6.766 1 91.81 95 ALA A C 1
ATOM 738 O O . ALA A 1 95 ? -0.306 5.207 -7.152 1 91.81 95 ALA A O 1
ATOM 739 N N . ARG A 1 96 ? 1.306 5.496 -5.633 1 91.12 96 ARG A N 1
ATOM 740 C CA . ARG A 1 96 ? 0.73 4.508 -4.727 1 91.12 96 ARG A CA 1
ATOM 741 C C . ARG A 1 96 ? -0.642 4.953 -4.23 1 91.12 96 ARG A C 1
ATOM 743 O O . ARG A 1 96 ? -1.55 4.133 -4.082 1 91.12 96 ARG A O 1
ATOM 750 N N . PHE A 1 97 ? -0.773 6.215 -3.99 1 92.62 97 PHE A N 1
ATOM 751 C CA . PHE A 1 97 ? -2.041 6.754 -3.514 1 92.62 97 PHE A CA 1
ATOM 752 C C . PHE A 1 97 ? -3.141 6.543 -4.547 1 92.62 97 PHE A C 1
ATOM 754 O O . PHE A 1 97 ? -4.215 6.035 -4.223 1 92.62 97 PHE A O 1
ATOM 761 N N . TRP A 1 98 ? -2.84 6.887 -5.734 1 88.38 98 TRP A N 1
ATOM 762 C CA . TRP A 1 98 ? -3.852 6.773 -6.781 1 88.38 98 TRP A CA 1
ATOM 763 C C . TRP A 1 98 ? -4.172 5.312 -7.074 1 88.38 98 TRP A C 1
ATOM 765 O O . TRP A 1 98 ? -5.324 4.965 -7.34 1 88.38 98 TRP A O 1
ATOM 775 N N . GLY A 1 99 ? -3.141 4.48 -7.074 1 86.12 99 GLY A N 1
ATOM 776 C CA . GLY A 1 99 ? -3.391 3.051 -7.18 1 86.12 99 GLY A CA 1
ATOM 777 C C . GLY A 1 99 ? -4.316 2.527 -6.098 1 86.12 99 GLY A C 1
ATOM 778 O O . GLY A 1 99 ? -5.262 1.792 -6.387 1 86.12 99 GLY A O 1
ATOM 779 N N . ASP A 1 100 ? -4.012 2.922 -4.922 1 85.56 100 ASP A N 1
ATOM 780 C CA . ASP A 1 100 ? -4.809 2.512 -3.77 1 85.56 100 ASP A CA 1
ATOM 781 C C . ASP A 1 100 ? -6.234 3.047 -3.869 1 85.56 100 ASP A C 1
ATOM 783 O O . ASP A 1 100 ? -7.195 2.336 -3.564 1 85.56 100 ASP A O 1
ATOM 787 N N . PHE A 1 101 ? -6.402 4.289 -4.301 1 84.81 101 PHE A N 1
ATOM 788 C CA . PHE A 1 101 ? -7.699 4.941 -4.438 1 84.81 101 PHE A CA 1
ATOM 789 C C . PHE A 1 101 ? -8.57 4.207 -5.453 1 84.81 101 PHE A C 1
ATOM 791 O O . PHE A 1 101 ? -9.742 3.936 -5.191 1 84.81 101 PHE A O 1
ATOM 798 N N . ILE A 1 102 ? -8.008 3.934 -6.562 1 81.5 102 ILE A N 1
ATOM 799 C CA . ILE A 1 102 ? -8.7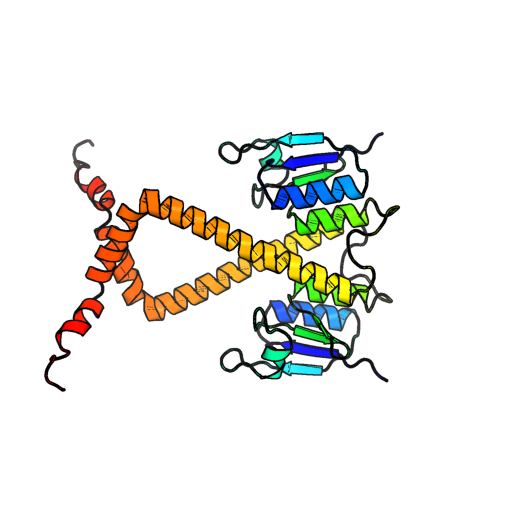27 3.242 -7.633 1 81.5 102 ILE A CA 1
ATOM 800 C C . ILE A 1 102 ? -9.141 1.85 -7.16 1 81.5 102 ILE A C 1
ATOM 802 O O . ILE A 1 102 ? -10.258 1.401 -7.43 1 81.5 102 ILE A O 1
ATOM 806 N N . ASP A 1 103 ? -8.266 1.167 -6.43 1 78.44 103 ASP A N 1
ATOM 807 C CA . ASP A 1 103 ? -8.57 -0.156 -5.895 1 78.44 103 ASP A CA 1
ATOM 808 C C . ASP A 1 103 ? -9.781 -0.103 -4.957 1 78.44 103 ASP A C 1
ATOM 810 O O . ASP A 1 103 ? -10.656 -0.967 -5.016 1 78.44 103 ASP A O 1
ATOM 814 N N . LYS A 1 104 ? -9.812 0.847 -4.137 1 76.38 104 LYS A N 1
ATOM 815 C CA . LYS A 1 104 ? -10.891 0.983 -3.166 1 76.38 104 LYS A CA 1
ATOM 816 C C . LYS A 1 104 ? -12.211 1.326 -3.857 1 76.38 104 LYS A C 1
ATOM 818 O O . LYS A 1 104 ? -13.273 0.858 -3.447 1 76.38 104 LYS A O 1
ATOM 823 N N . LYS A 1 105 ? -12.102 2.086 -4.906 1 73.06 105 LYS A N 1
ATOM 824 C CA . LYS A 1 105 ? -13.305 2.449 -5.648 1 73.06 105 LYS A CA 1
ATOM 825 C C . LYS A 1 105 ? -13.82 1.272 -6.473 1 73.06 105 LYS A C 1
ATOM 827 O O . LYS A 1 105 ? -15.031 1.058 -6.57 1 73.06 105 LYS A O 1
ATOM 832 N N . LEU A 1 106 ? -12.875 0.614 -7.09 1 69.06 106 LEU A N 1
ATOM 833 C CA . LEU A 1 106 ? -13.25 -0.564 -7.863 1 69.06 106 LEU A CA 1
ATOM 834 C C . LEU A 1 106 ? -13.875 -1.628 -6.965 1 69.06 106 LEU A C 1
ATOM 836 O O . LEU A 1 106 ? -14.82 -2.309 -7.367 1 69.06 106 LEU A O 1
ATOM 840 N N . THR A 1 107 ? -13.258 -1.729 -5.867 1 63.84 107 THR A N 1
ATOM 841 C CA . THR A 1 107 ? -13.805 -2.689 -4.914 1 63.84 107 THR A CA 1
ATOM 842 C C . THR A 1 107 ? -15.227 -2.307 -4.52 1 63.84 107 THR A C 1
ATOM 844 O O . THR A 1 107 ? -16.109 -3.172 -4.406 1 63.84 107 THR A O 1
ATOM 847 N N . ILE A 1 108 ? -15.469 -1.032 -4.398 1 57.06 108 ILE A N 1
ATOM 848 C CA . ILE A 1 108 ? -16.797 -0.538 -4.074 1 57.06 108 ILE A CA 1
ATOM 849 C C . ILE A 1 108 ? -17.766 -0.859 -5.215 1 57.06 108 ILE A C 1
ATOM 851 O O . ILE A 1 108 ? -18.891 -1.301 -4.98 1 57.06 108 ILE A O 1
ATOM 855 N N . PHE A 1 109 ? -17.297 -0.604 -6.367 1 55.56 109 PHE A N 1
ATOM 856 C CA . PHE A 1 109 ? -18.125 -0.894 -7.535 1 55.56 109 PHE A CA 1
ATOM 857 C C . PHE A 1 109 ? -18.422 -2.385 -7.629 1 55.56 109 PHE A C 1
ATOM 859 O O . PHE A 1 109 ? -19.547 -2.779 -7.938 1 55.56 109 PHE A O 1
ATOM 866 N N . GLN A 1 110 ? -17.406 -3.123 -7.391 1 56.44 110 GLN A N 1
ATOM 867 C CA . GLN A 1 110 ? -17.609 -4.566 -7.426 1 56.44 110 GLN A CA 1
ATOM 868 C C . GLN A 1 110 ? -18.609 -5.008 -6.348 1 56.44 110 GLN A C 1
ATOM 870 O O . GLN A 1 110 ? -19.484 -5.824 -6.609 1 56.44 110 GLN A O 1
ATOM 875 N N . TYR A 1 111 ? -18.406 -4.418 -5.234 1 54.03 111 TYR A N 1
ATOM 876 C CA . TYR A 1 111 ? -19.312 -4.75 -4.145 1 54.03 111 TYR A CA 1
ATOM 877 C C . TYR A 1 111 ? -20.719 -4.23 -4.426 1 54.03 111 TYR A C 1
ATOM 879 O O . TYR A 1 111 ? -21.703 -4.914 -4.148 1 54.03 111 TYR A O 1
ATOM 887 N N . ALA A 1 112 ? -20.719 -3.059 -4.887 1 49.66 112 ALA A N 1
ATOM 888 C CA . ALA A 1 112 ? -22.016 -2.488 -5.246 1 49.66 112 ALA A CA 1
ATOM 889 C C . ALA A 1 112 ? -22.703 -3.322 -6.32 1 49.66 112 ALA A C 1
ATOM 891 O O . ALA A 1 112 ? -23.906 -3.582 -6.238 1 49.66 112 ALA A O 1
ATOM 892 N N . PHE A 1 113 ? -21.969 -3.639 -7.273 1 50.28 113 PHE A N 1
ATOM 893 C CA . PHE A 1 113 ? -22.484 -4.465 -8.359 1 50.28 113 PHE A CA 1
ATOM 894 C C . PHE A 1 113 ? -22.906 -5.832 -7.836 1 50.28 113 PHE A C 1
ATOM 896 O O . PHE A 1 113 ? -23.969 -6.336 -8.211 1 50.28 113 PHE A O 1
ATOM 903 N N . PHE A 1 114 ? -22.141 -6.352 -6.992 1 50.09 114 PHE A N 1
ATOM 904 C CA . PHE A 1 114 ? -22.484 -7.629 -6.383 1 50.09 114 PHE A CA 1
ATOM 905 C C . PHE A 1 114 ? -23.719 -7.484 -5.5 1 50.09 114 PHE A C 1
ATOM 907 O O . PHE A 1 114 ? -24.594 -8.352 -5.5 1 50.09 11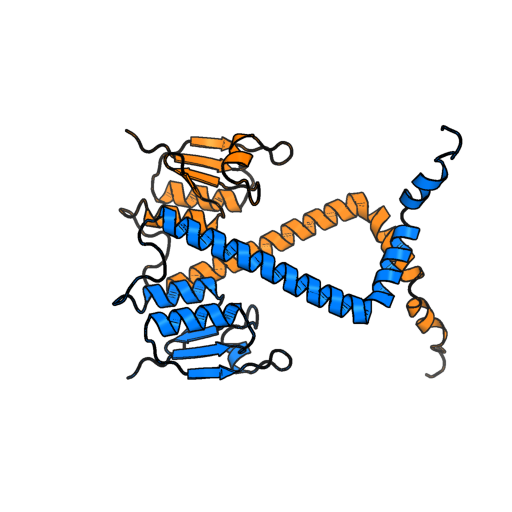4 PHE A O 1
ATOM 914 N N . ALA A 1 115 ? -23.641 -6.41 -4.754 1 47.09 115 ALA A N 1
ATOM 915 C CA . ALA A 1 115 ? -24.812 -6.109 -3.928 1 47.09 115 ALA A CA 1
ATOM 916 C C . ALA A 1 115 ? -26.047 -5.902 -4.789 1 47.09 115 ALA A C 1
ATOM 918 O O . ALA A 1 115 ? -27.141 -6.391 -4.457 1 47.09 115 ALA A O 1
ATOM 919 N N . LEU A 1 116 ? -25.875 -5.125 -5.77 1 45.66 116 LEU A N 1
ATOM 920 C CA . LEU A 1 116 ? -26.984 -4.922 -6.711 1 45.66 116 LEU A CA 1
ATOM 921 C C . LEU A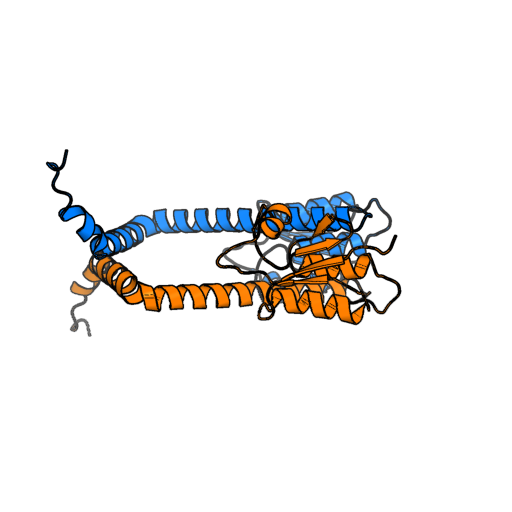 1 116 ? -27.391 -6.238 -7.363 1 45.66 116 LEU A C 1
ATOM 923 O O . LEU A 1 116 ? -28.578 -6.496 -7.57 1 45.66 116 LEU A O 1
ATOM 927 N N . ALA A 1 117 ? -26.375 -6.922 -7.723 1 42.38 117 ALA A N 1
ATOM 928 C CA . ALA A 1 117 ? -26.656 -8.227 -8.312 1 42.38 117 ALA A CA 1
ATOM 929 C C . ALA A 1 117 ? -27.328 -9.156 -7.309 1 42.38 117 ALA A C 1
ATOM 931 O O . ALA A 1 117 ? -28.266 -9.883 -7.656 1 42.38 117 ALA A O 1
ATOM 932 N N . VAL A 1 118 ? -26.719 -9.016 -6.16 1 42.12 118 VAL A N 1
ATOM 933 C CA . VAL A 1 118 ? -27.375 -9.742 -5.078 1 42.12 118 VAL A CA 1
ATOM 934 C C . VAL A 1 118 ? -28.766 -9.148 -4.812 1 42.12 118 VAL A C 1
ATOM 936 O O . VAL A 1 118 ? -29.719 -9.875 -4.578 1 42.12 118 VAL A O 1
ATOM 939 N N . GLU A 1 119 ? -28.719 -7.785 -4.727 1 41.81 119 GLU A N 1
ATOM 940 C CA . GLU A 1 119 ? -30 -7.098 -4.566 1 41.81 119 GLU A CA 1
ATOM 941 C C . GLU A 1 119 ? -30.953 -7.41 -5.723 1 41.81 119 GLU A C 1
ATOM 943 O O . GLU A 1 119 ? -32.156 -7.574 -5.52 1 41.81 119 GLU A O 1
ATOM 948 N N . TYR A 1 120 ? -30.484 -7.367 -6.918 1 41.88 120 TYR A N 1
ATOM 949 C CA . TYR A 1 120 ? -31.359 -7.758 -8.023 1 41.88 120 TYR A CA 1
ATOM 950 C C . TYR A 1 120 ? -31.812 -9.203 -7.883 1 41.88 120 TYR A C 1
ATOM 952 O O . TYR A 1 120 ? -32.906 -9.562 -8.281 1 41.88 120 TYR A O 1
ATOM 960 N N . ILE A 1 121 ? -30.984 -10.023 -7.508 1 39.09 121 ILE A N 1
ATOM 961 C CA . ILE A 1 121 ? -31.453 -11.352 -7.156 1 39.09 121 ILE A CA 1
ATOM 962 C C . ILE A 1 121 ? -32.219 -11.297 -5.828 1 39.09 121 ILE A C 1
ATOM 964 O O . ILE A 1 121 ? -33.312 -11.859 -5.707 1 39.09 121 ILE A O 1
ATOM 968 N N . PHE A 1 122 ? -31.609 -10.695 -4.836 1 38.19 122 PHE A N 1
ATOM 969 C CA . PHE A 1 122 ? -32.219 -10.578 -3.516 1 38.19 122 PHE A CA 1
ATOM 970 C C . PHE A 1 122 ? -32.844 -9.203 -3.316 1 38.19 122 PHE A C 1
ATOM 972 O O . PHE A 1 122 ? -33.406 -8.914 -2.262 1 38.19 122 PHE A O 1
ATOM 979 N N . PHE A 1 123 ? -32.781 -8.289 -4.184 1 40.59 123 PHE A N 1
ATOM 980 C CA . PHE A 1 123 ? -33.406 -6.965 -4.18 1 40.59 123 PHE A CA 1
ATOM 981 C C . PHE A 1 123 ? -34.875 -7.039 -3.789 1 40.59 123 PHE A C 1
ATOM 983 O O . PHE A 1 123 ? -35.344 -6.219 -3.002 1 40.59 123 PHE A O 1
ATOM 990 N N . PRO A 1 124 ? -35.562 -7.949 -4.523 1 39.59 124 PRO A N 1
ATOM 991 C CA . PRO A 1 124 ? -36.938 -7.949 -4.059 1 39.59 124 PRO A CA 1
ATOM 992 C C . PRO A 1 124 ? -37.062 -8.133 -2.547 1 39.59 124 PRO A C 1
ATOM 994 O O . PRO A 1 124 ? -37.906 -7.496 -1.909 1 39.59 124 PRO A O 1
ATOM 997 N N . LEU A 1 125 ? -36.25 -8.93 -2.057 1 37.03 125 LEU A N 1
ATOM 998 C CA .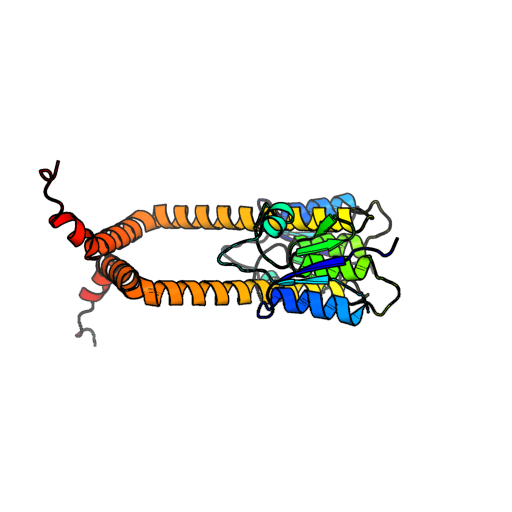 LEU A 1 125 ? -36.375 -9.266 -0.642 1 37.03 125 LEU A CA 1
ATOM 999 C C . LEU A 1 125 ? -35.75 -8.18 0.227 1 37.03 125 LEU A C 1
ATOM 1001 O O . LEU A 1 125 ? -36.312 -7.812 1.264 1 37.03 125 LEU A O 1
ATOM 1005 N N . ARG A 1 126 ? -34.656 -7.59 -0.244 1 39.81 126 ARG A N 1
ATOM 1006 C CA . ARG A 1 126 ? -34.031 -6.539 0.556 1 39.81 126 ARG A CA 1
ATOM 1007 C C . ARG A 1 126 ? -34.719 -5.195 0.325 1 39.81 126 ARG A C 1
ATOM 1009 O O . ARG A 1 126 ? -34.781 -4.363 1.232 1 39.81 126 ARG A O 1
ATOM 1016 N N . MET A 1 127 ? -35.062 -4.84 -0.83 1 38.84 127 MET A N 1
ATOM 1017 C CA . MET A 1 127 ? -35.906 -3.672 -1.077 1 38.84 127 MET A CA 1
ATOM 1018 C C . MET A 1 127 ? -37.188 -3.752 -0.267 1 38.84 127 MET A C 1
ATOM 1020 O O . MET A 1 127 ? -37.656 -2.744 0.274 1 38.84 127 MET A O 1
ATOM 1024 N N . LEU A 1 128 ? -37.719 -4.863 -0.258 1 39.22 128 LEU A N 1
ATOM 1025 C CA . LEU A 1 128 ? -38.906 -5.121 0.574 1 39.22 128 LEU A CA 1
ATOM 1026 C C . LEU A 1 128 ? -38.562 -4.93 2.051 1 39.22 128 LEU A C 1
ATOM 1028 O O . LEU A 1 128 ? -39.375 -4.363 2.801 1 39.22 128 LEU A O 1
ATOM 1032 N N . GLU A 1 129 ? -37.375 -5.289 2.441 1 38.75 129 GLU A N 1
ATOM 1033 C CA . GLU A 1 129 ? -36.938 -5.145 3.824 1 38.75 129 GLU A CA 1
ATOM 1034 C C . GLU A 1 129 ? -36.594 -3.693 4.141 1 38.75 129 GLU A C 1
ATOM 1036 O O . GLU A 1 129 ? -36.938 -3.182 5.207 1 38.75 129 GLU A O 1
ATOM 1041 N N . VAL A 1 130 ? -35.938 -3.012 3.277 1 37.56 130 VAL A N 1
ATOM 1042 C CA . VAL A 1 130 ? -35.688 -1.578 3.42 1 37.56 130 VAL A CA 1
ATOM 1043 C C . VAL A 1 130 ? -37 -0.821 3.309 1 37.56 130 VAL A C 1
ATOM 1045 O O . VAL A 1 130 ? -37.281 0.093 4.094 1 37.56 130 VAL A O 1
ATOM 1048 N N . LEU A 1 131 ? -37.719 -1.182 2.309 1 36.69 131 LEU A N 1
ATOM 1049 C CA . LEU A 1 131 ? -39.031 -0.577 2.195 1 36.69 131 LEU A CA 1
ATOM 1050 C C . LEU A 1 131 ? -39.844 -0.804 3.465 1 36.69 131 LEU A C 1
ATOM 1052 O O . LEU A 1 131 ? -40.531 0.103 3.938 1 36.69 131 LEU A O 1
ATOM 1056 N N . ASN A 1 132 ? -39.75 -1.947 3.945 1 38.75 132 ASN A N 1
ATOM 1057 C CA . ASN A 1 132 ? -40.438 -2.258 5.203 1 38.75 132 ASN A CA 1
ATOM 1058 C C . ASN A 1 132 ? -39.812 -1.48 6.367 1 38.75 132 ASN A C 1
ATOM 1060 O O . ASN A 1 132 ? -40.531 -1.045 7.27 1 38.75 132 ASN A O 1
ATOM 1064 N N . LEU A 1 133 ? -38.5 -1.318 6.289 1 33.91 133 LEU A N 1
ATOM 1065 C CA . LEU A 1 133 ? -37.812 -0.556 7.328 1 33.91 133 LEU A CA 1
ATOM 1066 C C . LEU A 1 133 ? -38.062 0.937 7.172 1 33.91 133 LEU A C 1
ATOM 1068 O O . LEU A 1 133 ? -38.219 1.653 8.164 1 33.91 133 LEU A O 1
ATOM 1072 N N . VAL A 1 134 ? -37.906 1.457 5.961 1 34.72 134 VAL A N 1
ATOM 1073 C CA . VAL A 1 134 ? -38.312 2.838 5.691 1 34.72 134 VAL A CA 1
ATOM 1074 C C . VAL A 1 134 ? -39.75 3.053 6.102 1 34.72 134 VAL A C 1
ATOM 1076 O O . VAL A 1 134 ? -40.094 4.094 6.668 1 34.72 134 VAL A O 1
ATOM 1079 N N . ASN A 1 135 ? -40.438 2.133 5.766 1 35.78 135 ASN A N 1
ATOM 1080 C CA . ASN A 1 135 ? -41.812 2.234 6.203 1 35.78 135 ASN A CA 1
ATOM 1081 C C . ASN A 1 135 ? -41.938 2.211 7.723 1 35.78 135 ASN A C 1
ATOM 1083 O O . ASN A 1 135 ? -42.812 2.832 8.297 1 35.78 135 ASN A O 1
ATOM 1087 N N . LEU A 1 136 ? -41.031 1.385 8.359 1 31.7 136 LEU A N 1
ATOM 1088 C CA . LEU A 1 136 ? -41.094 1.375 9.82 1 31.7 136 LEU A CA 1
ATOM 1089 C C . LEU A 1 136 ? -40.375 2.572 10.406 1 31.7 136 LEU A C 1
ATOM 1091 O O . LEU A 1 136 ? -40.406 2.787 11.625 1 31.7 136 LEU A O 1
ATOM 1095 N N . SER A 1 137 ? -39.438 3.109 9.727 1 29.27 137 SER A N 1
ATOM 1096 C CA . SER A 1 137 ? -38.812 4.312 10.289 1 29.27 137 SER A CA 1
ATOM 1097 C C . SER A 1 137 ? -39.812 5.453 10.375 1 29.27 137 SER A C 1
ATOM 1099 O O . SER A 1 137 ? -40.688 5.594 9.508 1 29.27 137 SER A O 1
ATOM 1101 N N . PRO A 1 138 ? -40 5.82 11.547 1 29.88 138 PRO A N 1
ATOM 1102 C CA . PRO A 1 138 ? -40.906 6.957 11.742 1 29.88 138 PRO A CA 1
ATOM 1103 C C . PRO A 1 138 ? -40.625 8.117 10.797 1 29.88 138 PRO A C 1
ATOM 1105 O O . PRO A 1 138 ? -41.406 9.047 10.68 1 29.88 138 PRO A O 1
ATOM 1108 N N . LEU A 1 139 ? -39.375 8.133 10.359 1 30 139 LEU A N 1
ATOM 1109 C CA . LEU A 1 139 ? -39.281 9.375 9.609 1 30 139 LEU A CA 1
ATOM 1110 C C . LEU A 1 139 ? -40.25 9.391 8.43 1 30 139 LEU A C 1
ATOM 1112 O O . LEU A 1 139 ? -40.344 10.398 7.723 1 30 139 LEU A O 1
ATOM 1116 N N . TYR A 1 140 ? -40.625 8.172 8.031 1 29.73 140 TYR A N 1
ATOM 1117 C CA . TYR A 1 140 ? -41.812 8.328 7.18 1 29.73 140 TYR A CA 1
ATOM 1118 C C . TYR A 1 140 ? -42.906 9.102 7.898 1 29.73 140 TYR A C 1
ATOM 1120 O O . TYR A 1 140 ? -43.844 9.578 7.27 1 29.73 140 TYR A O 1
ATOM 1128 N N . TYR A 1 141 ? -42.812 8.914 9.25 1 29.12 141 TYR A N 1
ATOM 1129 C CA . TYR A 1 141 ? -43.906 9.688 9.836 1 29.12 141 TYR A CA 1
ATOM 1130 C C . TYR A 1 141 ? -43.625 11.188 9.727 1 29.12 141 TYR A C 1
ATOM 1132 O O . TYR A 1 141 ? -44.438 12.008 10.125 1 29.12 141 TYR A O 1
ATOM 1140 N N . CYS A 1 142 ? -42.312 11.562 9.578 1 28.94 142 CYS A N 1
ATOM 1141 C CA . CYS A 1 142 ? -42.375 13.016 9.562 1 28.94 142 CYS A CA 1
ATOM 1142 C C . CYS A 1 142 ? -43.062 13.523 8.305 1 28.94 142 CYS A C 1
ATOM 1144 O O . CYS A 1 142 ? -43.312 14.719 8.172 1 28.94 142 CYS A O 1
ATOM 1146 N N . HIS A 1 143 ? -43.125 12.719 7.289 1 27.75 143 HIS A N 1
ATOM 1147 C CA . HIS A 1 143 ? -43.906 13.375 6.238 1 27.75 143 HIS A CA 1
ATOM 1148 C C . HIS A 1 143 ? -45.344 13.625 6.688 1 27.75 143 HIS A C 1
ATOM 1150 O O . HIS A 1 143 ? -46 14.523 6.172 1 27.75 143 HIS A O 1
ATOM 1156 N N . ASP A 1 144 ? -45.875 12.852 7.523 1 29.56 144 ASP A N 1
ATOM 1157 C CA . ASP A 1 144 ? -47.312 13.156 7.461 1 29.56 144 ASP A CA 1
ATOM 1158 C C . ASP A 1 144 ? -47.594 14.578 7.945 1 29.56 144 ASP A C 1
ATOM 1160 O O . ASP A 1 144 ? -48.656 15.133 7.672 1 29.56 144 ASP A O 1
ATOM 1164 N N . SER A 1 145 ? -46.875 15.125 8.938 1 30.25 145 SER A N 1
ATOM 1165 C CA . SER A 1 145 ? -47.594 16.359 9.266 1 30.25 145 SER A CA 1
ATOM 1166 C C . SER A 1 145 ? -47.188 17.484 8.328 1 30.25 145 SER A C 1
ATOM 1168 O O . SER A 1 145 ? -47.344 18.672 8.672 1 30.25 145 SER A O 1
ATOM 1170 N N . PHE A 1 146 ? -46.469 17.312 7.258 1 26.36 146 PHE A N 1
ATOM 1171 C CA . PHE A 1 146 ? -46.5 18.438 6.328 1 26.36 146 PHE A CA 1
ATOM 1172 C C . PHE A 1 146 ? -47.906 18.625 5.762 1 26.36 146 PHE A C 1
ATOM 1174 O O . PHE A 1 146 ? -48.469 17.688 5.215 1 26.36 146 PHE A O 1
ATOM 1181 N N . ASP A 1 147 ? -48.656 19.516 6.422 1 28.12 147 ASP A N 1
ATOM 1182 C CA . ASP A 1 147 ? -49.844 20.156 5.883 1 28.12 147 ASP A CA 1
ATOM 1183 C C . ASP A 1 147 ? -49.594 20.656 4.465 1 28.12 147 ASP A C 1
ATOM 1185 O O . ASP A 1 147 ? -48.688 21.438 4.227 1 28.12 147 ASP A O 1
ATOM 1189 N N . PRO A 1 148 ? -50 20.156 3.418 1 29.78 148 PRO A N 1
ATOM 1190 C CA . PRO A 1 148 ? -50 20.703 2.062 1 29.78 148 PRO A CA 1
ATOM 1191 C C . PRO A 1 148 ? -50.312 22.203 2.041 1 29.78 148 PRO A C 1
ATOM 1193 O O . PRO A 1 148 ? -49.906 22.906 1.104 1 29.78 148 PRO A O 1
ATOM 1196 N N . ASN A 1 149 ? -51.031 22.734 2.988 1 26.78 149 ASN A N 1
ATOM 1197 C CA . ASN A 1 149 ? -51.594 24.094 2.994 1 26.78 149 ASN A CA 1
ATOM 1198 C C . ASN A 1 149 ? -50.562 25.094 3.523 1 26.78 149 ASN A C 1
ATOM 1200 O O . ASN A 1 149 ? -50.812 26.297 3.529 1 26.78 149 ASN A O 1
ATOM 1204 N N . ALA A 1 150 ? -49.469 24.781 4.203 1 26.28 150 ALA A N 1
ATOM 1205 C CA . ALA A 1 150 ? -48.688 25.953 4.551 1 26.28 150 ALA A CA 1
ATOM 1206 C C . ALA A 1 150 ? -47.781 26.391 3.391 1 26.28 150 ALA A C 1
ATOM 1208 O O . ALA A 1 150 ? -46.906 27.25 3.553 1 26.28 150 ALA A O 1
ATOM 1209 N N . LEU A 1 151 ? -48.188 25.984 2.002 1 17.56 151 LEU A N 1
ATOM 1210 C CA . LEU A 1 151 ? -48.25 27 0.952 1 17.56 151 LEU A CA 1
ATOM 1211 C C . LEU A 1 151 ? -49.5 27.859 1.082 1 17.56 151 LEU A C 1
ATOM 1213 O O . LEU A 1 151 ? -50.594 27.344 1.375 1 17.56 151 LEU A O 1
ATOM 1217 N N . MET B 1 1 ? 17.406 25.547 3.793 1 46.16 1 MET B N 1
ATOM 1218 C CA . MET B 1 1 ? 16.266 25.828 4.656 1 46.16 1 MET B CA 1
ATOM 1219 C C . MET B 1 1 ? 15.742 24.547 5.301 1 46.16 1 MET B C 1
ATOM 1221 O O . MET B 1 1 ? 15.914 23.469 4.754 1 46.16 1 MET B O 1
ATOM 1225 N N . ALA B 1 2 ? 15.555 24.5 6.582 1 54 2 ALA B N 1
ATOM 1226 C CA . ALA B 1 2 ? 15.188 23.281 7.297 1 54 2 ALA B CA 1
ATOM 1227 C C . ALA B 1 2 ? 13.938 22.656 6.688 1 54 2 ALA B C 1
ATOM 1229 O O . ALA B 1 2 ? 13.023 23.359 6.258 1 54 2 ALA B O 1
ATOM 1230 N N . GLU B 1 3 ? 13.945 21.484 6.156 1 70.69 3 GLU B N 1
ATOM 1231 C CA . GLU B 1 3 ? 12.797 20.781 5.602 1 70.69 3 GLU B CA 1
ATOM 1232 C C . GLU B 1 3 ? 11.602 20.859 6.547 1 70.69 3 GLU B C 1
ATOM 1234 O O . GLU B 1 3 ? 11.742 20.625 7.75 1 70.69 3 GLU B O 1
ATOM 1239 N N . ALA B 1 4 ? 10.57 21.578 6.094 1 90.81 4 ALA B N 1
ATOM 1240 C CA . ALA B 1 4 ? 9.375 21.688 6.926 1 90.81 4 ALA B CA 1
ATOM 1241 C C . ALA B 1 4 ? 8.516 20.422 6.836 1 90.81 4 ALA B C 1
ATOM 1243 O O . ALA B 1 4 ? 8.109 20.031 5.742 1 90.81 4 ALA B O 1
ATOM 1244 N N . VAL B 1 5 ? 8.461 19.672 7.949 1 97.31 5 VAL B N 1
ATOM 1245 C CA . VAL B 1 5 ? 7.633 18.469 8.047 1 97.31 5 VAL B CA 1
ATOM 1246 C C . VAL B 1 5 ? 6.48 18.719 9.023 1 97.31 5 VAL B C 1
ATOM 1248 O O . VAL B 1 5 ? 6.699 19.172 10.148 1 97.31 5 VAL B O 1
ATOM 1251 N N . VAL B 1 6 ? 5.227 18.5 8.484 1 98.12 6 VAL B N 1
ATOM 1252 C CA . VAL B 1 6 ? 4.027 18.672 9.305 1 98.12 6 VAL B CA 1
ATOM 1253 C C . VAL B 1 6 ? 3.203 17.391 9.273 1 98.12 6 VAL B C 1
ATOM 1255 O O . VAL B 1 6 ? 3.039 16.766 8.211 1 98.12 6 VAL B O 1
ATOM 1258 N N . LEU B 1 7 ? 2.719 16.984 10.375 1 98.19 7 LEU B N 1
ATOM 1259 C CA . LEU B 1 7 ? 1.807 15.844 10.445 1 98.19 7 LEU B CA 1
ATOM 1260 C C . LEU B 1 7 ? 0.433 16.281 10.945 1 98.19 7 LEU B C 1
ATOM 1262 O O . LEU B 1 7 ? 0.304 16.781 12.055 1 98.19 7 LEU B O 1
ATOM 1266 N N . LEU B 1 8 ? -0.539 16.188 10.094 1 98.25 8 LEU B N 1
ATOM 1267 C CA . LEU B 1 8 ? -1.933 16.344 10.492 1 98.25 8 LEU B CA 1
ATOM 1268 C C . LEU B 1 8 ? -2.492 15.031 11.039 1 98.25 8 LEU B C 1
ATOM 1270 O O . LEU B 1 8 ? -2.543 14.023 10.328 1 98.25 8 LEU B O 1
ATOM 1274 N N . ASP B 1 9 ? -2.889 15.07 12.242 1 94.69 9 ASP B N 1
ATOM 1275 C CA . ASP B 1 9 ? -3.254 13.797 12.867 1 94.69 9 ASP B CA 1
ATOM 1276 C C . ASP B 1 9 ? -4.145 14.016 14.086 1 94.69 9 ASP B C 1
ATOM 1278 O O . ASP B 1 9 ? -4.605 15.133 14.328 1 94.69 9 ASP B O 1
ATOM 1282 N N . LEU B 1 10 ? -4.688 12.93 14.617 1 90.75 10 LEU B N 1
ATOM 1283 C CA . LEU B 1 10 ? -5.383 12.867 15.898 1 90.75 10 LEU B CA 1
ATOM 1284 C C . LEU B 1 10 ? -4.691 11.883 16.844 1 90.75 10 LEU B C 1
ATOM 1286 O O . LEU B 1 10 ? -4.355 10.766 16.453 1 90.75 10 LEU B O 1
ATOM 1290 N N . TRP B 1 11 ? -4.484 12.289 18.031 1 84.81 11 TRP B N 1
ATOM 1291 C CA . TRP B 1 11 ? -3.619 11.562 18.953 1 84.81 11 TRP B CA 1
ATOM 1292 C C . TRP B 1 11 ? -4.117 10.133 19.156 1 84.81 11 TRP B C 1
ATOM 1294 O O . TRP B 1 11 ? -3.32 9.211 19.375 1 84.81 11 TRP B O 1
ATOM 1304 N N . VAL B 1 12 ? -5.43 9.875 19.031 1 82.75 12 VAL B N 1
ATOM 1305 C CA . VAL B 1 12 ? -5.984 8.562 19.344 1 82.75 12 VAL B CA 1
ATOM 1306 C C . VAL B 1 12 ? -6.027 7.707 18.078 1 82.75 12 VAL B C 1
ATOM 1308 O O . VAL B 1 12 ? -6.367 6.52 18.141 1 82.75 12 VAL B O 1
ATOM 1311 N N . SER B 1 13 ? -5.664 8.273 16.969 1 83.69 13 SER B N 1
ATOM 1312 C CA . SER B 1 13 ? -5.766 7.555 15.703 1 83.69 13 SER B CA 1
ATOM 1313 C C . SER B 1 13 ? -4.652 6.516 15.57 1 83.69 13 SER B C 1
ATOM 1315 O O . SER B 1 13 ? -3.471 6.859 15.609 1 83.69 13 SER B O 1
ATOM 1317 N N . PRO B 1 14 ? -4.98 5.273 15.406 1 83.88 14 PRO B N 1
ATOM 1318 C CA . PRO B 1 14 ? -3.953 4.254 15.195 1 83.88 14 PRO B CA 1
ATOM 1319 C C . PRO B 1 14 ? -3.199 4.438 13.875 1 83.88 14 PRO B C 1
ATOM 1321 O O . PRO B 1 14 ? -2.025 4.074 13.781 1 83.88 14 PRO B O 1
ATOM 1324 N N . PHE B 1 15 ? -3.822 4.957 12.961 1 87.19 15 PHE B N 1
ATOM 1325 C CA . PHE B 1 15 ? -3.184 5.219 11.68 1 87.19 15 PHE B CA 1
ATOM 1326 C C . PHE B 1 15 ? -2.146 6.328 11.805 1 87.19 15 PHE B C 1
ATOM 1328 O O . PHE B 1 15 ? -1.077 6.258 11.195 1 87.19 15 PHE B O 1
ATOM 1335 N N . GLY B 1 16 ? -2.508 7.285 12.539 1 90.81 16 GLY B N 1
ATOM 1336 C CA . GLY B 1 16 ? -1.559 8.344 12.828 1 90.81 16 GLY B CA 1
ATOM 1337 C C . GLY B 1 16 ? -0.378 7.887 13.656 1 90.81 16 GLY B C 1
ATOM 1338 O O . GLY B 1 16 ? 0.75 8.344 13.453 1 90.81 16 GLY B O 1
ATOM 1339 N N . GLN B 1 17 ? -0.696 7.016 14.586 1 89.19 17 GLN B N 1
ATOM 1340 C CA . GLN B 1 17 ? 0.351 6.496 15.461 1 89.19 17 GLN B CA 1
ATOM 1341 C C . GLN B 1 17 ? 1.465 5.836 14.648 1 89.19 17 GLN B C 1
ATOM 1343 O O . GLN B 1 17 ? 2.646 6.012 14.953 1 89.19 17 GLN B O 1
ATOM 1348 N N . ARG B 1 18 ? 1.081 5.16 13.688 1 89.5 18 ARG B N 1
ATOM 1349 C CA . ARG B 1 18 ? 2.043 4.512 12.805 1 89.5 18 ARG B CA 1
ATOM 1350 C C . ARG B 1 18 ? 2.99 5.531 12.18 1 89.5 18 ARG B C 1
ATOM 1352 O O . ARG B 1 18 ? 4.195 5.289 12.086 1 89.5 18 ARG B O 1
ATOM 1359 N N . CYS B 1 19 ? 2.516 6.562 11.75 1 95.06 19 CYS B N 1
ATOM 1360 C CA . CYS B 1 19 ? 3.312 7.621 11.133 1 95.06 19 CYS B CA 1
ATOM 1361 C C . CYS B 1 19 ? 4.219 8.289 12.164 1 95.06 19 CYS B C 1
ATOM 1363 O O . CYS B 1 19 ? 5.387 8.57 11.875 1 95.06 19 CYS B O 1
ATOM 1365 N N . ARG B 1 20 ? 3.695 8.477 13.328 1 94.75 20 ARG B N 1
ATOM 1366 C CA . ARG B 1 20 ? 4.488 9.094 14.391 1 94.75 20 ARG B CA 1
ATOM 1367 C C . ARG B 1 20 ? 5.652 8.195 14.789 1 94.75 20 ARG B C 1
ATOM 1369 O O . ARG B 1 20 ? 6.77 8.68 15.008 1 94.75 20 ARG B O 1
ATOM 1376 N N . ILE B 1 21 ? 5.402 6.961 14.891 1 92.56 21 ILE B N 1
ATOM 1377 C CA . ILE B 1 21 ? 6.457 6.004 15.219 1 92.56 21 ILE B CA 1
ATOM 1378 C C . ILE B 1 21 ? 7.523 6.027 14.125 1 92.56 21 ILE B C 1
ATOM 1380 O O . ILE B 1 21 ? 8.719 6.051 14.422 1 92.56 21 ILE B O 1
ATOM 1384 N N . ALA B 1 22 ? 7.113 6.023 12.883 1 93.56 22 ALA B N 1
ATOM 1385 C CA . ALA B 1 22 ? 8.047 6.066 11.758 1 93.56 22 ALA B CA 1
ATOM 1386 C C . ALA B 1 22 ? 8.922 7.312 11.82 1 93.56 22 ALA B C 1
ATOM 1388 O O . ALA B 1 22 ? 10.141 7.23 11.648 1 93.56 22 ALA B O 1
ATOM 1389 N N . LEU B 1 23 ? 8.312 8.453 12.07 1 95.94 23 LEU B N 1
ATOM 1390 C CA . LEU B 1 23 ? 9.047 9.711 12.156 1 95.94 23 LEU B CA 1
ATOM 1391 C C . LEU B 1 23 ? 10.047 9.672 13.312 1 95.94 23 LEU B C 1
ATOM 1393 O O . LEU B 1 23 ? 11.188 10.125 13.164 1 95.94 23 LEU B O 1
ATOM 1397 N N . ALA B 1 24 ? 9.602 9.117 14.406 1 93.62 24 ALA B N 1
ATOM 1398 C CA . ALA B 1 24 ? 10.469 9.016 15.586 1 93.62 24 ALA B CA 1
ATOM 1399 C C . ALA B 1 24 ? 11.664 8.117 15.312 1 93.62 24 ALA B C 1
ATOM 1401 O O . ALA B 1 24 ? 12.797 8.453 15.664 1 93.62 24 ALA B O 1
ATOM 1402 N N . GLU B 1 25 ? 11.398 6.965 14.734 1 92.38 25 GLU B N 1
ATOM 1403 C CA . GLU B 1 25 ? 12.453 6.004 14.43 1 92.38 25 GLU B CA 1
ATOM 1404 C C . GLU B 1 25 ? 13.508 6.617 13.508 1 92.38 25 GLU B C 1
ATOM 1406 O O . GLU B 1 25 ? 14.688 6.258 13.578 1 92.38 25 GLU B O 1
ATOM 1411 N N . LYS B 1 26 ? 13.078 7.527 12.664 1 94.88 26 LYS B N 1
ATOM 1412 C CA . LYS B 1 26 ? 13.992 8.148 11.703 1 94.88 26 LYS B CA 1
ATOM 1413 C C . LYS B 1 26 ? 14.586 9.43 12.266 1 94.88 26 LYS B C 1
ATOM 1415 O O . LYS B 1 26 ? 15.438 10.055 11.633 1 94.88 26 LYS B O 1
ATOM 1420 N N . GLY B 1 27 ? 14.109 9.797 13.406 1 94.25 27 GLY B N 1
ATOM 1421 C CA . GLY B 1 27 ? 14.625 10.992 14.039 1 94.25 27 GLY B CA 1
ATOM 1422 C C . GLY B 1 27 ? 14.211 12.273 13.336 1 94.25 27 GLY B C 1
ATOM 1423 O O . GLY B 1 27 ? 14.953 13.25 13.32 1 94.25 27 GLY B O 1
ATOM 1424 N N . VAL B 1 28 ? 13.117 12.273 12.695 1 95.12 28 VAL B N 1
ATOM 1425 C CA . VAL B 1 28 ? 12.648 13.43 11.938 1 95.12 28 VAL B CA 1
ATOM 1426 C C . VAL B 1 28 ? 11.93 14.398 12.867 1 95.12 28 VAL B C 1
ATOM 1428 O O . VAL B 1 28 ? 11.016 14 13.602 1 95.12 28 VAL B O 1
ATOM 1431 N N . VAL B 1 29 ? 12.359 15.602 12.898 1 95.94 29 VAL B N 1
ATOM 1432 C CA . VAL B 1 29 ? 11.648 16.656 13.625 1 95.94 29 VAL B CA 1
ATOM 1433 C C . VAL B 1 29 ? 10.469 17.141 12.789 1 95.94 29 VAL B C 1
ATOM 1435 O O . VAL B 1 29 ? 10.602 17.375 11.586 1 95.94 29 VAL B O 1
ATOM 1438 N N . TYR B 1 30 ? 9.344 17.219 13.43 1 97.06 30 TYR B N 1
ATOM 1439 C CA . TYR B 1 30 ? 8.156 17.641 12.695 1 97.06 30 TYR B CA 1
ATOM 1440 C C . TYR B 1 30 ? 7.215 18.438 13.586 1 97.06 30 TYR B C 1
ATOM 1442 O O . TYR B 1 30 ? 7.324 18.391 14.812 1 97.06 30 TYR B O 1
ATOM 1450 N N . GLU B 1 31 ? 6.383 19.172 12.891 1 97.44 31 GLU B N 1
ATOM 1451 C CA . GLU B 1 31 ? 5.297 19.875 13.57 1 97.44 31 GLU B CA 1
ATOM 1452 C C . GLU B 1 31 ? 4.031 19.016 13.609 1 97.44 31 GLU B C 1
ATOM 1454 O O . GLU B 1 31 ? 3.588 18.516 12.578 1 97.44 31 GLU B O 1
ATOM 1459 N N . TYR B 1 32 ? 3.506 18.828 14.766 1 96.81 32 TYR B N 1
ATOM 1460 C CA . TYR B 1 32 ? 2.26 18.094 14.953 1 96.81 32 TYR B CA 1
ATOM 1461 C C . TYR B 1 32 ? 1.066 19.047 14.969 1 96.81 32 TYR B C 1
ATOM 1463 O O . TYR B 1 32 ? 1.052 20.016 15.727 1 96.81 32 TYR B O 1
ATOM 1471 N N . LYS B 1 33 ? 0.136 18.766 14.109 1 96.75 33 LYS B N 1
ATOM 1472 C CA . LYS B 1 33 ? -1.097 19.547 14.102 1 96.75 33 LYS B CA 1
ATOM 1473 C C . LYS B 1 33 ? -2.312 18.656 14.352 1 96.75 33 LYS B C 1
ATOM 1475 O O . LYS B 1 33 ? -2.707 17.875 13.484 1 96.75 33 LYS B O 1
ATOM 1480 N N . GLU B 1 34 ? -2.854 18.844 15.469 1 95.62 34 GLU B N 1
ATOM 1481 C CA . GLU B 1 34 ? 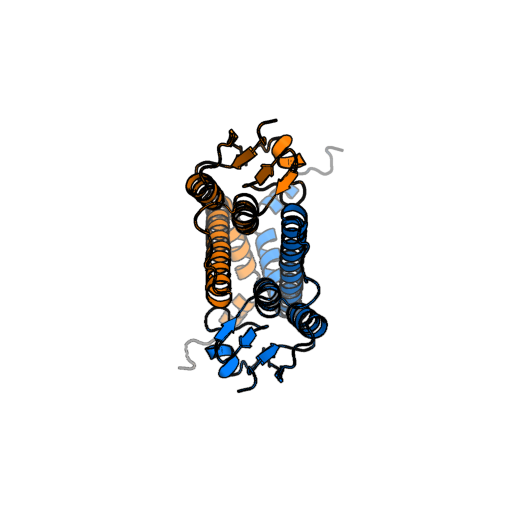-4.027 18.078 15.859 1 95.62 34 GLU B CA 1
ATOM 1482 C C . GLU B 1 34 ? -5.242 18.453 15.023 1 95.62 34 GLU B C 1
ATOM 1484 O O . GLU B 1 34 ? -5.5 19.641 14.797 1 95.62 34 GLU B O 1
ATOM 1489 N N . GLN B 1 35 ? -5.902 17.391 14.586 1 94.56 35 GLN B N 1
ATOM 1490 C CA . GLN B 1 35 ? -7.074 17.625 13.75 1 94.56 35 GLN B CA 1
ATOM 1491 C C . GLN B 1 35 ? -8.359 17.25 14.484 1 94.56 35 GLN B C 1
ATOM 1493 O O . GLN B 1 35 ? -8.344 16.375 15.359 1 94.56 35 GLN B O 1
ATOM 1498 N N . ASP B 1 36 ? -9.398 18 14.211 1 90.38 36 ASP B N 1
ATOM 1499 C CA . ASP B 1 36 ? -10.758 17.719 14.656 1 90.38 36 ASP B CA 1
ATOM 1500 C C . ASP B 1 36 ? -11.578 17.078 13.539 1 90.38 36 ASP B C 1
ATOM 1502 O O . ASP B 1 36 ? -11.891 17.734 12.539 1 90.38 36 ASP B O 1
ATOM 1506 N N . LEU B 1 37 ? -11.945 15.883 13.711 1 85.75 37 LEU B N 1
ATOM 1507 C CA . LEU B 1 37 ? -12.609 15.148 12.641 1 85.75 37 LEU B CA 1
ATOM 1508 C C . LEU B 1 37 ? -14.055 15.625 12.469 1 85.75 37 LEU B C 1
ATOM 1510 O O . LEU B 1 37 ? -14.672 15.391 11.422 1 85.75 37 LEU B O 1
ATOM 1514 N N . SER B 1 38 ? -14.633 16.188 13.492 1 87.38 38 SER B N 1
ATOM 1515 C CA . SER B 1 38 ? -15.984 16.75 13.406 1 87.38 38 SER B CA 1
ATOM 1516 C C . SER B 1 38 ? -15.984 18.094 12.688 1 87.38 38 SER B C 1
ATOM 1518 O O . SER B 1 38 ? -17 18.5 12.125 1 87.38 38 SER B O 1
ATOM 1520 N N . ASN B 1 39 ? -14.969 18.75 12.844 1 91.56 39 ASN B N 1
ATOM 1521 C CA . ASN B 1 39 ? -14.742 20.031 12.18 1 91.56 39 ASN B CA 1
ATOM 1522 C C . ASN B 1 39 ? -13.391 20.062 11.477 1 91.56 39 ASN B C 1
ATOM 1524 O O . ASN B 1 39 ? -12.422 20.609 12.008 1 91.56 39 ASN B O 1
ATOM 1528 N N . LYS B 1 40 ? -13.414 19.656 10.305 1 93 40 LYS B N 1
ATOM 1529 C CA . LYS B 1 40 ? -12.172 19.469 9.57 1 93 40 LYS B CA 1
ATOM 1530 C C . LYS B 1 40 ? -11.539 20.812 9.203 1 93 40 LYS B C 1
ATOM 1532 O O . LYS B 1 40 ? -12.234 21.719 8.742 1 93 40 LYS B O 1
ATOM 1537 N N . SER B 1 41 ? -10.312 20.938 9.383 1 95.25 41 SER B N 1
ATOM 1538 C CA . SER B 1 41 ? -9.586 22.188 9.133 1 95.25 41 SER B CA 1
ATOM 1539 C C . SER B 1 41 ? -9.406 22.422 7.637 1 95.25 41 SER B C 1
ATOM 1541 O O . SER B 1 41 ? -9.367 21.469 6.852 1 95.25 41 SER B O 1
ATOM 1543 N N . PRO B 1 42 ? -9.25 23.719 7.242 1 95.75 42 PRO B N 1
ATOM 1544 C CA . PRO B 1 42 ? -8.945 24.031 5.844 1 95.75 42 PRO B CA 1
ATOM 1545 C C . PRO B 1 42 ? -7.656 23.375 5.359 1 95.75 42 PRO B C 1
ATOM 1547 O O . PRO B 1 42 ? -7.566 22.953 4.203 1 95.75 42 PRO B O 1
ATOM 1550 N N . LEU B 1 43 ? -6.758 23.234 6.207 1 96.06 43 LEU B N 1
ATOM 1551 C CA . LEU B 1 43 ? -5.477 22.641 5.844 1 96.06 43 LEU B CA 1
ATOM 1552 C C . LEU B 1 43 ? -5.645 21.156 5.52 1 96.06 43 LEU B C 1
ATOM 1554 O O . LEU B 1 43 ? -5.066 20.672 4.547 1 96.06 43 LEU B O 1
ATOM 1558 N N . LEU B 1 44 ? -6.367 20.5 6.348 1 96.56 44 LEU B N 1
ATOM 1559 C CA . LEU B 1 44 ? -6.621 19.094 6.09 1 96.56 44 LEU B CA 1
ATOM 1560 C C . LEU B 1 44 ? -7.344 18.906 4.762 1 96.56 44 LEU B C 1
ATOM 1562 O O . LEU B 1 44 ? -6.984 18.031 3.973 1 96.56 44 LEU B O 1
ATOM 1566 N N . LEU B 1 45 ? -8.312 19.766 4.535 1 95.94 45 LEU B N 1
ATOM 1567 C CA . LEU B 1 45 ? -9.117 19.672 3.318 1 95.94 45 LEU B CA 1
ATOM 1568 C C . LEU B 1 45 ? -8.273 19.984 2.084 1 95.94 45 LEU B C 1
ATOM 1570 O O . LEU B 1 45 ? -8.477 19.391 1.025 1 95.94 45 LEU B O 1
ATOM 1574 N N . GLN B 1 46 ? -7.348 20.844 2.232 1 95.44 46 GLN B N 1
ATOM 1575 C CA . GLN B 1 46 ? -6.449 21.188 1.133 1 95.44 46 GLN B CA 1
ATOM 1576 C C . GLN B 1 46 ? -5.422 20.078 0.903 1 95.44 46 GLN B C 1
ATOM 1578 O O . GLN B 1 46 ? -5.113 19.734 -0.242 1 95.44 46 GLN B O 1
ATOM 1583 N N . ALA B 1 47 ? -4.926 19.547 1.927 1 95.88 47 ALA B N 1
ATOM 1584 C CA . ALA B 1 47 ? -3.838 18.578 1.857 1 95.88 47 ALA B CA 1
ATOM 1585 C C . ALA B 1 47 ? -4.352 17.219 1.405 1 95.88 47 ALA B C 1
ATOM 1587 O O . ALA B 1 47 ? -3.604 16.422 0.828 1 95.88 47 ALA B O 1
ATOM 1588 N N . ASN B 1 48 ? -5.551 16.922 1.716 1 95.75 48 ASN B N 1
ATOM 1589 C CA . ASN B 1 48 ? -6.184 15.672 1.319 1 95.75 48 ASN B CA 1
ATOM 1590 C C . ASN B 1 48 ? -7.613 15.898 0.827 1 95.75 48 ASN B C 1
ATOM 1592 O O . ASN B 1 48 ? -8.57 15.477 1.479 1 95.75 48 ASN B O 1
ATOM 1596 N N . PRO B 1 49 ? -7.793 16.438 -0.251 1 93.12 49 PRO B N 1
ATOM 1597 C CA . PRO B 1 49 ? -9.133 16.75 -0.744 1 93.12 49 PRO B CA 1
ATOM 1598 C C . PRO B 1 49 ? -9.93 15.508 -1.129 1 93.12 49 PRO B C 1
ATOM 1600 O O . PRO B 1 49 ? -11.164 15.555 -1.206 1 93.12 49 PRO B O 1
ATOM 1603 N N . THR B 1 50 ? -9.242 14.492 -1.349 1 89.62 50 THR B N 1
ATOM 1604 C CA . THR B 1 50 ? -9.891 13.273 -1.838 1 89.62 50 THR B CA 1
ATOM 1605 C C . THR B 1 50 ? -10.625 12.555 -0.708 1 89.62 50 THR B C 1
ATOM 1607 O O . THR B 1 50 ? -11.836 12.359 -0.779 1 89.62 50 THR B O 1
ATOM 1610 N N . HIS B 1 51 ? -9.969 12.148 0.387 1 89.19 51 HIS B N 1
ATOM 1611 C CA . HIS B 1 51 ? -10.555 11.367 1.47 1 89.19 51 HIS B CA 1
ATOM 1612 C C . HIS B 1 51 ? -10.93 12.25 2.65 1 89.19 51 HIS B C 1
ATOM 1614 O O . HIS B 1 51 ? -11.781 11.883 3.465 1 89.19 51 HIS B O 1
ATOM 1620 N N . LYS B 1 52 ? -10.172 13.391 2.744 1 93.25 52 LYS B N 1
ATOM 1621 C CA . LYS B 1 52 ? -10.383 14.328 3.85 1 93.25 52 LYS B CA 1
ATOM 1622 C C . LYS B 1 52 ? -10.164 13.641 5.195 1 93.25 52 LYS B C 1
ATOM 1624 O O . LYS B 1 52 ? -10.898 13.891 6.152 1 93.25 52 LYS B O 1
ATOM 1629 N N . LYS B 1 53 ? -9.18 12.719 5.176 1 91.5 53 LYS B N 1
ATOM 1630 C CA . LYS B 1 53 ? -8.906 11.93 6.375 1 91.5 53 LYS B CA 1
ATOM 1631 C C . LYS B 1 53 ? -7.477 12.156 6.863 1 91.5 53 LYS B C 1
ATOM 1633 O O . LYS B 1 53 ? -6.648 12.727 6.145 1 91.5 53 LYS B O 1
ATOM 1638 N N . ILE B 1 54 ? -7.262 11.82 8.102 1 93.69 54 ILE B N 1
ATOM 1639 C CA . ILE B 1 54 ? -5.93 11.773 8.695 1 93.69 54 ILE B CA 1
ATOM 1640 C C . ILE B 1 54 ? -5.414 10.336 8.688 1 93.69 54 ILE B C 1
ATOM 1642 O O . ILE B 1 54 ? -6.195 9.391 8.547 1 93.69 54 ILE B O 1
ATOM 1646 N N . PRO B 1 55 ? -4.164 10.172 8.711 1 96.31 55 PRO B N 1
ATOM 1647 C CA . PRO B 1 55 ? -3.098 11.172 8.789 1 96.31 55 PRO B CA 1
ATOM 1648 C C . PRO B 1 55 ? -2.711 11.742 7.43 1 96.31 55 PRO B C 1
ATOM 1650 O O . PRO B 1 55 ? -2.945 11.102 6.402 1 96.31 55 PRO B O 1
ATOM 1653 N N . VAL B 1 56 ? -2.148 12.945 7.473 1 98.12 56 VAL B N 1
ATOM 1654 C CA . VAL B 1 56 ? -1.508 13.539 6.305 1 98.12 56 VAL B CA 1
ATOM 1655 C C . VAL B 1 56 ? -0.126 14.07 6.684 1 98.12 56 VAL B C 1
ATOM 1657 O O . VAL B 1 56 ? 0.011 14.828 7.645 1 98.12 56 VAL B O 1
ATOM 1660 N N . LEU B 1 57 ? 0.868 13.648 5.988 1 98.5 57 LEU B N 1
ATOM 1661 C CA . LEU B 1 57 ? 2.219 14.18 6.129 1 98.5 57 LEU B CA 1
ATOM 1662 C C . LEU B 1 57 ? 2.5 15.242 5.07 1 98.5 57 LEU B C 1
ATOM 1664 O O . LEU B 1 57 ? 2.336 14.992 3.875 1 98.5 57 LEU B O 1
ATOM 1668 N N . ILE B 1 58 ? 2.846 16.391 5.523 1 98.31 58 ILE B N 1
ATOM 1669 C CA . ILE B 1 58 ? 3.207 17.453 4.598 1 98.31 58 ILE B CA 1
ATOM 1670 C C . ILE B 1 58 ? 4.711 17.703 4.664 1 98.31 58 ILE B C 1
ATOM 1672 O O . ILE B 1 58 ? 5.234 18.125 5.703 1 98.31 58 ILE B O 1
ATOM 1676 N N . HIS B 1 59 ? 5.387 17.391 3.629 1 98 59 HIS B N 1
ATOM 1677 C CA . HIS B 1 59 ? 6.828 17.578 3.523 1 98 59 HIS B CA 1
ATOM 1678 C C . HIS B 1 59 ? 7.168 18.656 2.504 1 98 59 HIS B C 1
ATOM 1680 O O . HIS B 1 59 ? 7.012 18.453 1.298 1 98 59 HIS B O 1
ATOM 1686 N N . ASP B 1 60 ? 7.574 19.781 3.004 1 96.38 60 ASP B N 1
ATOM 1687 C CA . ASP B 1 60 ? 7.895 20.922 2.145 1 96.38 60 ASP B CA 1
ATOM 1688 C C . ASP B 1 60 ? 6.707 21.297 1.261 1 96.38 60 ASP B C 1
ATOM 1690 O O . ASP B 1 60 ? 6.848 21.406 0.043 1 96.38 60 ASP B O 1
ATOM 1694 N N . GLY B 1 61 ? 5.586 21.266 1.931 1 95.12 61 GLY B N 1
ATOM 1695 C CA . GLY B 1 61 ? 4.371 21.719 1.27 1 95.12 61 GLY B CA 1
ATOM 1696 C C . GLY B 1 61 ? 3.699 20.625 0.457 1 95.12 61 GLY B C 1
ATOM 1697 O O . GLY B 1 61 ? 2.611 20.828 -0.086 1 95.12 61 GLY B O 1
ATOM 1698 N N . LYS B 1 62 ? 4.289 19.453 0.368 1 96.5 62 LYS B N 1
ATOM 1699 C CA . LYS B 1 62 ? 3.752 18.359 -0.424 1 96.5 62 LYS B CA 1
ATOM 1700 C C . LYS B 1 62 ? 3.064 17.328 0.466 1 96.5 62 LYS B C 1
ATOM 1702 O O . LYS B 1 62 ? 3.711 16.672 1.294 1 96.5 62 LYS B O 1
ATOM 1707 N N . PRO B 1 63 ? 1.814 17.125 0.261 1 97.81 63 PRO B N 1
ATOM 1708 C CA . PRO B 1 63 ? 1.078 16.203 1.122 1 97.81 63 PRO B CA 1
ATOM 1709 C C . PRO B 1 63 ? 1.227 14.742 0.684 1 97.81 63 PRO B C 1
ATOM 1711 O O . PRO B 1 63 ? 1.263 14.453 -0.515 1 97.81 63 PRO B O 1
ATOM 1714 N N . VAL B 1 64 ? 1.361 13.938 1.565 1 97.69 64 VAL B N 1
ATOM 1715 C CA . VAL B 1 64 ? 1.337 12.484 1.405 1 97.69 64 VAL B CA 1
ATOM 1716 C C . VAL B 1 64 ? 0.243 11.891 2.285 1 97.69 64 VAL B C 1
ATOM 1718 O O . VAL B 1 64 ? 0.198 12.141 3.49 1 97.69 64 VAL B O 1
ATOM 1721 N N . CYS B 1 65 ? -0.626 11.07 1.638 1 96.06 65 CYS B N 1
ATOM 1722 C CA . CYS B 1 65 ? -1.782 10.547 2.357 1 96.06 65 CYS B CA 1
ATOM 1723 C C . CYS B 1 65 ? -1.714 9.023 2.469 1 96.06 65 CYS B C 1
ATOM 1725 O O . CYS B 1 65 ? -0.921 8.383 1.779 1 96.06 65 CYS B O 1
ATOM 1727 N N . GLU B 1 66 ? -2.562 8.484 3.387 1 92.94 66 GLU B N 1
ATOM 1728 C CA . GLU B 1 66 ? -2.633 7.062 3.703 1 92.94 66 GLU B CA 1
ATOM 1729 C C . GLU B 1 66 ? -1.45 6.633 4.566 1 92.94 66 GLU B C 1
ATOM 1731 O O . GLU B 1 66 ? -0.295 6.77 4.156 1 92.94 66 GLU B O 1
ATOM 1736 N N . SER B 1 67 ? -1.708 6.051 5.633 1 93.25 67 SER B N 1
ATOM 1737 C CA . SER B 1 67 ? -0.713 5.809 6.672 1 93.25 67 SER B CA 1
ATOM 1738 C C . SER B 1 67 ? 0.398 4.891 6.172 1 93.25 67 SER B C 1
ATOM 1740 O O . SER B 1 67 ? 1.579 5.148 6.418 1 93.25 67 SER B O 1
ATOM 1742 N N . LEU B 1 68 ? 0.056 3.857 5.465 1 91.38 68 LEU B N 1
ATOM 1743 C CA . LEU B 1 68 ? 1.075 2.926 4.992 1 91.38 68 LEU B CA 1
ATOM 1744 C C . LEU B 1 68 ? 1.944 3.57 3.916 1 91.38 68 LEU B C 1
ATOM 1746 O O . LEU B 1 68 ? 3.141 3.283 3.826 1 91.38 68 LEU B O 1
ATOM 1750 N N . ILE B 1 69 ? 1.353 4.383 3.082 1 94.06 69 ILE B N 1
ATOM 1751 C CA . ILE B 1 69 ? 2.098 5.113 2.062 1 94.06 69 ILE B CA 1
ATOM 1752 C C . ILE B 1 69 ? 3.006 6.145 2.727 1 94.06 69 ILE B C 1
ATOM 1754 O O . ILE B 1 69 ? 4.152 6.332 2.312 1 94.06 69 ILE B O 1
ATOM 1758 N N . ILE B 1 70 ? 2.504 6.789 3.729 1 96.94 70 ILE B N 1
ATOM 1759 C CA . ILE B 1 70 ? 3.285 7.762 4.484 1 96.94 70 ILE B CA 1
ATOM 1760 C C . ILE B 1 70 ? 4.52 7.086 5.078 1 96.94 70 ILE B C 1
ATOM 1762 O O . ILE B 1 70 ? 5.633 7.605 4.977 1 96.94 70 ILE B O 1
ATOM 1766 N N . VAL B 1 71 ? 4.344 5.918 5.691 1 94.5 71 VAL B N 1
ATOM 1767 C CA . VAL B 1 71 ? 5.445 5.191 6.316 1 94.5 71 VAL B CA 1
ATOM 1768 C C . VAL B 1 71 ? 6.504 4.855 5.273 1 94.5 71 VAL B C 1
ATOM 1770 O O . VAL B 1 71 ? 7.703 5.031 5.516 1 94.5 71 VAL B O 1
ATOM 1773 N N . GLN B 1 72 ? 6.047 4.383 4.188 1 92.69 72 GLN B N 1
ATOM 1774 C CA . GLN B 1 72 ? 6.98 4.062 3.113 1 92.69 72 GLN B CA 1
ATOM 1775 C C . GLN B 1 72 ? 7.711 5.312 2.629 1 92.69 72 GLN B C 1
ATOM 1777 O O . GLN B 1 72 ? 8.922 5.277 2.395 1 92.69 72 GLN B O 1
ATOM 1782 N N . TYR B 1 73 ? 7.031 6.391 2.486 1 96 73 TYR B N 1
ATOM 1783 C CA . TYR B 1 73 ? 7.613 7.668 2.084 1 96 73 TYR B CA 1
ATOM 1784 C C . TYR B 1 73 ? 8.703 8.102 3.055 1 96 73 TYR B C 1
ATOM 1786 O O . TYR B 1 73 ? 9.797 8.5 2.637 1 96 73 TYR B O 1
ATOM 1794 N N . ILE B 1 74 ? 8.414 8.031 4.293 1 95.75 74 ILE B N 1
ATOM 1795 C CA . ILE B 1 74 ? 9.367 8.406 5.328 1 95.75 74 ILE B CA 1
ATOM 1796 C C . ILE B 1 74 ? 10.641 7.578 5.184 1 95.75 74 ILE B C 1
ATOM 1798 O O . ILE B 1 74 ? 11.75 8.117 5.227 1 95.75 74 ILE B O 1
ATOM 1802 N N . ASP B 1 75 ? 10.406 6.305 4.973 1 92.56 75 ASP B N 1
ATOM 1803 C CA . ASP B 1 75 ? 11.547 5.395 4.84 1 92.56 75 ASP B CA 1
ATOM 1804 C C . ASP B 1 75 ? 12.398 5.754 3.627 1 92.56 75 ASP B C 1
ATOM 1806 O O . ASP B 1 75 ? 13.625 5.648 3.67 1 92.56 75 ASP B O 1
ATOM 1810 N N . GLU B 1 76 ? 11.797 6.16 2.6 1 92.44 76 GLU B N 1
ATOM 1811 C CA . GLU B 1 76 ? 12.469 6.461 1.343 1 92.44 76 GLU B CA 1
ATOM 1812 C C . GLU B 1 76 ? 13.195 7.805 1.415 1 92.44 76 GLU B C 1
ATOM 1814 O O . GLU B 1 76 ? 14.289 7.953 0.87 1 92.44 76 GLU B O 1
ATOM 1819 N N . VAL B 1 77 ? 12.625 8.773 2.041 1 94.75 77 VAL B N 1
ATOM 1820 C CA . VAL B 1 77 ? 13.18 10.125 2.1 1 94.75 77 VAL B CA 1
ATOM 1821 C C . VAL B 1 77 ? 14.312 10.172 3.125 1 94.75 77 VAL B C 1
ATOM 1823 O O . VAL B 1 77 ? 15.367 10.75 2.863 1 94.75 77 VAL B O 1
ATOM 1826 N N . TRP B 1 78 ? 14.023 9.688 4.219 1 94.12 78 TRP B N 1
ATOM 1827 C CA . TRP B 1 78 ? 15.031 9.656 5.277 1 94.12 78 TRP B CA 1
ATOM 1828 C C . TRP B 1 78 ? 15.664 8.273 5.395 1 94.12 78 TRP B C 1
ATOM 1830 O O . TRP B 1 78 ? 15.383 7.539 6.348 1 94.12 78 TRP B O 1
ATOM 1840 N N . SER B 1 79 ? 16.625 7.977 4.508 1 88.31 79 SER B N 1
ATOM 1841 C CA . SER B 1 79 ? 17.125 6.629 4.297 1 88.31 79 SER B CA 1
ATOM 1842 C C . SER B 1 79 ? 18.422 6.395 5.082 1 88.31 79 SER B C 1
ATOM 1844 O O . SER B 1 79 ? 18.984 5.301 5.047 1 88.31 79 SER B O 1
ATOM 1846 N N . ASP B 1 80 ? 19.031 7.293 5.742 1 86.94 80 ASP B N 1
ATOM 1847 C CA . ASP B 1 80 ? 20.328 7.188 6.422 1 86.94 80 ASP B CA 1
ATOM 1848 C C . ASP B 1 80 ? 20.219 6.273 7.641 1 86.94 80 ASP B C 1
ATOM 1850 O O . ASP B 1 80 ? 21.203 5.633 8.016 1 86.94 80 ASP B O 1
ATOM 1854 N N . GLY B 1 81 ? 19.109 5.957 8.219 1 79.75 81 GLY B N 1
ATOM 1855 C CA . GLY B 1 81 ? 18.938 5.098 9.375 1 79.75 81 GLY B CA 1
ATOM 1856 C C . GLY B 1 81 ? 18.406 3.721 9.023 1 79.75 81 GLY B C 1
ATOM 1857 O O . GLY B 1 81 ? 18.422 3.326 7.855 1 79.75 81 GLY B O 1
ATOM 1858 N N . ALA B 1 82 ? 18.219 2.941 10.031 1 82.12 82 ALA B N 1
ATOM 1859 C CA . ALA B 1 82 ? 17.688 1.597 9.844 1 82.12 82 ALA B CA 1
ATOM 1860 C C . ALA B 1 82 ? 16.406 1.631 9.023 1 82.12 82 ALA B C 1
ATOM 1862 O O . ALA B 1 82 ? 15.562 2.518 9.195 1 82.12 82 ALA B O 1
ATOM 1863 N N . PRO B 1 83 ? 16.312 0.78 8.117 1 88.06 83 PRO B N 1
ATOM 1864 C CA . PRO B 1 83 ? 15.07 0.713 7.355 1 88.06 83 PRO B CA 1
ATOM 1865 C C . PRO B 1 83 ? 13.859 0.389 8.234 1 88.06 83 PRO B C 1
ATOM 1867 O O . PRO B 1 83 ? 13.984 -0.356 9.203 1 88.06 83 PRO B O 1
ATOM 1870 N N . LEU B 1 84 ? 12.797 1.04 7.895 1 89.81 84 LEU B N 1
ATOM 1871 C CA . LEU B 1 84 ? 11.562 0.756 8.609 1 89.81 84 LEU B CA 1
ATOM 1872 C C . LEU B 1 84 ? 10.961 -0.568 8.148 1 89.81 84 LEU B C 1
ATOM 1874 O O . LEU B 1 84 ? 10.234 -1.221 8.898 1 89.81 84 LEU B O 1
ATOM 1878 N N . LEU B 1 85 ? 11.25 -0.871 6.883 1 86.38 85 LEU B N 1
ATOM 1879 C CA . LEU B 1 85 ? 10.805 -2.129 6.301 1 86.38 85 LEU B CA 1
ATOM 1880 C C . LEU B 1 85 ? 11.992 -3.025 5.965 1 86.38 85 LEU B C 1
ATOM 1882 O O . LEU B 1 85 ? 13.109 -2.539 5.781 1 86.38 85 LEU B O 1
ATOM 1886 N N . PRO B 1 86 ? 11.719 -4.363 5.953 1 88.88 86 PRO B N 1
ATOM 1887 C CA . PRO B 1 86 ? 12.805 -5.277 5.613 1 88.88 86 PRO B CA 1
ATOM 1888 C C . PRO B 1 86 ? 13.43 -4.977 4.254 1 88.88 86 PRO B C 1
ATOM 1890 O O . PRO B 1 86 ? 12.734 -4.52 3.34 1 88.88 86 PRO B O 1
ATOM 1893 N N . ALA B 1 87 ? 14.703 -5.316 4.102 1 86.75 87 ALA B N 1
ATOM 1894 C CA . ALA B 1 87 ? 15.414 -5.082 2.846 1 86.75 87 ALA B CA 1
ATOM 1895 C C . ALA B 1 87 ? 15.094 -6.164 1.819 1 86.75 87 ALA B C 1
ATOM 1897 O O . ALA B 1 87 ? 15.07 -5.902 0.615 1 86.75 87 ALA B O 1
ATOM 1898 N N . ASP B 1 88 ? 14.883 -7.387 2.334 1 91.75 88 ASP B N 1
ATOM 1899 C CA . ASP B 1 88 ? 14.516 -8.492 1.457 1 91.75 88 ASP B CA 1
ATOM 1900 C C . ASP B 1 88 ? 13.148 -8.258 0.823 1 91.75 88 ASP B C 1
ATOM 1902 O O . ASP B 1 88 ? 12.164 -8 1.525 1 91.75 88 ASP B O 1
ATOM 1906 N N . PRO B 1 89 ? 13.078 -8.328 -0.393 1 93.5 89 PRO B N 1
ATOM 1907 C CA . PRO B 1 89 ? 11.82 -8 -1.073 1 93.5 89 PRO B CA 1
ATOM 1908 C C . PRO B 1 89 ? 10.641 -8.844 -0.576 1 93.5 89 PRO B C 1
ATOM 1910 O O . PRO B 1 89 ? 9.531 -8.328 -0.423 1 93.5 89 PRO B O 1
ATOM 1913 N N . TYR B 1 90 ? 10.875 -10.07 -0.387 1 94.62 90 TYR B N 1
ATOM 1914 C CA . TYR B 1 90 ? 9.766 -10.914 0.055 1 94.62 90 TYR B CA 1
ATOM 1915 C C . TYR B 1 90 ? 9.336 -10.547 1.472 1 94.62 90 TYR B C 1
ATOM 1917 O O . TYR B 1 90 ? 8.141 -10.445 1.758 1 94.62 90 TYR B O 1
ATOM 1925 N N . ALA B 1 91 ? 10.297 -10.367 2.316 1 92.62 91 ALA B N 1
ATOM 1926 C CA . ALA B 1 91 ? 9.992 -9.953 3.684 1 92.62 91 ALA B CA 1
ATOM 1927 C C . ALA B 1 91 ? 9.266 -8.609 3.701 1 92.62 91 ALA B C 1
ATOM 1929 O O . ALA B 1 91 ? 8.359 -8.398 4.512 1 92.62 91 ALA B O 1
ATOM 1930 N N . CYS B 1 92 ? 9.664 -7.777 2.836 1 92.5 92 CYS B N 1
ATOM 1931 C CA . CYS B 1 92 ? 9.023 -6.473 2.719 1 92.5 92 CYS B CA 1
ATOM 1932 C C . CYS B 1 92 ? 7.582 -6.613 2.25 1 92.5 92 CYS B C 1
ATOM 1934 O O . CYS B 1 92 ? 6.684 -5.965 2.791 1 92.5 92 CYS B O 1
ATOM 1936 N N . ALA B 1 93 ? 7.387 -7.438 1.313 1 94.69 93 ALA B N 1
ATOM 1937 C CA . ALA B 1 93 ? 6.039 -7.699 0.816 1 94.69 93 ALA B CA 1
ATOM 1938 C C . ALA B 1 93 ? 5.148 -8.266 1.919 1 94.69 93 ALA B C 1
ATOM 1940 O O . ALA B 1 93 ? 3.977 -7.887 2.031 1 94.69 93 ALA B O 1
ATOM 1941 N N . GLN B 1 94 ? 5.738 -9.141 2.662 1 93.38 94 GLN B N 1
ATOM 1942 C CA . GLN B 1 94 ? 4.98 -9.711 3.771 1 93.38 94 GLN B CA 1
ATOM 1943 C C . GLN B 1 94 ? 4.605 -8.641 4.793 1 93.38 94 GLN B C 1
ATOM 1945 O O . GLN B 1 94 ? 3.475 -8.609 5.281 1 93.38 94 GLN B O 1
ATOM 1950 N N . ALA B 1 95 ? 5.527 -7.809 5.059 1 92 95 ALA B N 1
ATOM 1951 C CA . ALA B 1 95 ? 5.266 -6.715 5.988 1 92 95 ALA B CA 1
ATOM 1952 C C . ALA B 1 95 ? 4.148 -5.812 5.477 1 92 95 ALA B C 1
ATOM 1954 O O . ALA B 1 95 ? 3.252 -5.43 6.234 1 92 95 ALA B O 1
ATOM 1955 N N . ARG B 1 96 ? 4.219 -5.477 4.227 1 91.19 96 ARG B N 1
ATOM 1956 C CA . ARG B 1 96 ? 3.186 -4.637 3.631 1 91.19 96 ARG B CA 1
ATOM 1957 C C . ARG B 1 96 ? 1.827 -5.332 3.664 1 91.19 96 ARG B C 1
ATOM 1959 O O . ARG B 1 96 ? 0.801 -4.688 3.887 1 91.19 96 ARG B O 1
ATOM 1966 N N . PHE B 1 97 ? 1.842 -6.605 3.447 1 92.81 97 PHE B N 1
ATOM 1967 C CA . PHE B 1 97 ? 0.603 -7.371 3.455 1 92.81 97 PHE B CA 1
ATOM 1968 C C . PHE B 1 97 ? -0.056 -7.324 4.828 1 92.81 97 PHE B C 1
ATOM 1970 O O . PHE B 1 97 ? -1.245 -7.02 4.941 1 92.81 97 PHE B O 1
ATOM 1977 N N . TRP B 1 98 ? 0.716 -7.566 5.805 1 88.75 98 TRP B N 1
ATOM 1978 C CA . TRP B 1 98 ? 0.161 -7.598 7.156 1 88.75 98 TRP B CA 1
ATOM 1979 C C . TRP B 1 98 ? -0.282 -6.203 7.594 1 88.75 98 TRP B C 1
ATOM 1981 O O . TRP B 1 98 ? -1.298 -6.055 8.273 1 88.75 98 TRP B O 1
ATOM 1991 N N . GLY B 1 99 ? 0.516 -5.211 7.242 1 86.19 99 GLY B N 1
ATOM 1992 C CA . GLY B 1 99 ? 0.076 -3.844 7.48 1 86.19 99 GLY B CA 1
ATOM 1993 C C . GLY B 1 99 ? -1.259 -3.525 6.836 1 86.19 99 GLY B C 1
ATOM 1994 O O . GLY B 1 99 ? -2.146 -2.959 7.48 1 86.19 99 GLY B O 1
ATOM 1995 N N . ASP B 1 100 ? -1.356 -3.896 5.625 1 85.69 100 ASP B N 1
ATOM 1996 C CA . ASP B 1 100 ? -2.58 -3.67 4.863 1 85.69 100 ASP B CA 1
ATOM 1997 C C . ASP B 1 100 ? -3.752 -4.445 5.461 1 85.69 100 ASP B C 1
ATOM 1999 O O . ASP B 1 100 ? -4.863 -3.922 5.555 1 85.69 100 ASP B O 1
ATOM 2003 N N . PHE B 1 101 ? -3.523 -5.688 5.879 1 85 101 PHE B N 1
ATOM 2004 C CA . PHE B 1 101 ? -4.543 -6.551 6.461 1 85 101 PHE B CA 1
ATOM 2005 C C . PHE B 1 101 ? -5.09 -5.949 7.75 1 85 101 PHE B C 1
ATOM 2007 O O . PHE B 1 101 ? -6.305 -5.891 7.949 1 85 101 PHE B O 1
ATOM 2014 N N . ILE B 1 102 ? -4.223 -5.543 8.586 1 81.69 102 ILE B N 1
ATOM 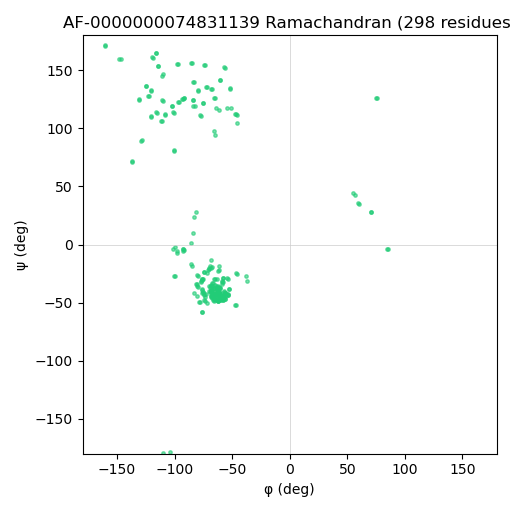2015 C CA . ILE B 1 102 ? -4.602 -4.953 9.867 1 81.69 102 ILE B CA 1
ATOM 2016 C C . ILE B 1 102 ? -5.395 -3.672 9.633 1 81.69 102 ILE B C 1
ATOM 2018 O O . ILE B 1 102 ? -6.395 -3.416 10.305 1 81.69 102 ILE B O 1
ATOM 2022 N N . ASP B 1 103 ? -4.992 -2.871 8.664 1 78.56 103 ASP B N 1
ATOM 2023 C CA . ASP B 1 103 ? -5.699 -1.641 8.32 1 78.56 103 ASP B CA 1
ATOM 2024 C C . ASP B 1 103 ? -7.133 -1.933 7.891 1 78.56 103 ASP B C 1
ATOM 2026 O O . ASP B 1 103 ? -8.062 -1.233 8.297 1 78.56 103 ASP B O 1
ATOM 2030 N N . LYS B 1 104 ? -7.297 -2.887 7.105 1 76.56 104 LYS B N 1
ATOM 2031 C CA . LYS B 1 104 ? -8.617 -3.24 6.594 1 76.56 104 LYS B CA 1
ATOM 2032 C C . LYS B 1 104 ? -9.508 -3.789 7.707 1 76.56 104 LYS B C 1
ATOM 2034 O O . LYS B 1 104 ? -10.711 -3.527 7.734 1 76.56 104 LYS B O 1
ATOM 2039 N N . LYS B 1 105 ? -8.898 -4.508 8.609 1 73.38 105 LYS B N 1
ATOM 2040 C CA . LYS B 1 105 ? -9.656 -5.055 9.727 1 73.38 105 LYS B CA 1
ATOM 2041 C C . LYS B 1 105 ? -10.039 -3.961 10.719 1 73.38 105 LYS B C 1
ATOM 2043 O O . LYS B 1 105 ? -11.141 -3.963 11.266 1 73.38 105 LYS B O 1
ATOM 2048 N N . LEU B 1 106 ? -9.07 -3.117 10.961 1 69.19 106 LEU B N 1
ATOM 2049 C CA . LEU B 1 106 ? -9.336 -2.002 11.859 1 69.19 106 LEU B CA 1
ATOM 2050 C C . LEU B 1 106 ? -10.422 -1.093 11.289 1 69.19 106 LEU B C 1
ATOM 2052 O O . LEU B 1 106 ? -11.258 -0.576 12.031 1 69.19 106 LEU B O 1
ATOM 2056 N N . THR B 1 107 ? -10.281 -0.922 10.055 1 64.12 107 THR B N 1
ATOM 2057 C CA . THR B 1 107 ? -11.297 -0.104 9.398 1 64.12 107 THR B CA 1
ATOM 2058 C C . THR B 1 107 ? -12.68 -0.741 9.539 1 64.12 107 THR B C 1
ATOM 2060 O O . THR B 1 107 ? -13.664 -0.047 9.789 1 64.12 107 THR B O 1
ATOM 2063 N N . ILE B 1 108 ? -12.719 -2.037 9.477 1 57.12 108 ILE B N 1
ATOM 2064 C CA . ILE B 1 108 ? -13.969 -2.766 9.648 1 57.12 108 ILE B CA 1
ATOM 2065 C C . ILE B 1 108 ? -14.484 -2.586 11.078 1 57.12 108 ILE B C 1
ATOM 2067 O O . ILE B 1 108 ? -15.672 -2.354 11.289 1 57.12 108 ILE B O 1
ATOM 2071 N N . PHE B 1 109 ? -13.586 -2.723 11.953 1 56.16 109 PHE B N 1
ATOM 2072 C CA . PHE B 1 109 ? -13.961 -2.547 13.352 1 56.16 109 PHE B CA 1
ATOM 2073 C C . PHE B 1 109 ? -14.453 -1.128 13.609 1 56.16 109 PHE B C 1
ATOM 2075 O O . PHE B 1 109 ? -15.438 -0.926 14.32 1 56.16 109 PHE B O 1
ATOM 2082 N N . GLN B 1 110 ? -13.75 -0.238 13.062 1 56.62 110 GLN B N 1
ATOM 2083 C CA . GLN B 1 110 ? -14.172 1.15 13.227 1 56.62 110 GLN B CA 1
ATOM 2084 C C . GLN B 1 110 ? -15.547 1.386 12.609 1 56.62 110 GLN B C 1
ATOM 2086 O O . GLN B 1 110 ? -16.406 2.041 13.211 1 56.62 110 GLN B O 1
ATOM 2091 N N . TYR B 1 111 ? -15.68 0.817 11.469 1 53.88 111 TYR B N 1
ATOM 2092 C CA . TYR B 1 111 ? -16.969 0.957 10.805 1 53.88 111 TYR B CA 1
ATOM 2093 C C . TYR B 1 111 ? -18.062 0.214 11.562 1 53.88 111 TYR B C 1
ATOM 2095 O O . TYR B 1 111 ? -19.188 0.71 11.695 1 53.88 111 TYR B O 1
ATOM 2103 N N . ALA B 1 112 ? -17.719 -0.928 11.961 1 49.91 112 ALA B N 1
ATOM 2104 C CA . ALA B 1 112 ? -18.672 -1.701 12.75 1 49.91 112 ALA B CA 1
ATOM 2105 C C . ALA B 1 112 ? -19.047 -0.97 14.039 1 49.91 112 ALA B C 1
ATOM 2107 O O . ALA B 1 112 ? -20.219 -0.925 14.414 1 49.91 112 ALA B O 1
ATOM 2108 N N . PHE B 1 113 ? -18.062 -0.505 14.664 1 50.53 113 PHE B N 1
ATOM 2109 C CA . PHE B 1 113 ? -18.266 0.248 15.898 1 50.53 113 PHE B CA 1
ATOM 2110 C C . PHE B 1 113 ? -19.094 1.505 15.633 1 50.53 113 PHE B C 1
ATOM 2112 O O . PHE B 1 113 ? -20 1.831 16.391 1 50.53 113 PHE B O 1
ATOM 2119 N N . PHE B 1 114 ? -18.781 2.115 14.586 1 50.44 114 PHE B N 1
ATOM 2120 C CA . PHE B 1 114 ? -19.547 3.299 14.203 1 50.44 114 PHE B CA 1
ATOM 2121 C C . PHE B 1 114 ? -20.969 2.926 13.828 1 50.44 114 PHE B C 1
ATOM 2123 O O . PHE B 1 114 ? -21.922 3.631 14.18 1 50.44 114 PHE B O 1
ATOM 2130 N N . ALA B 1 115 ? -21 1.86 13.062 1 47 115 ALA B N 1
ATOM 2131 C CA . ALA B 1 115 ? -22.328 1.348 12.711 1 47 115 ALA B CA 1
ATOM 2132 C C . ALA B 1 115 ? -23.109 0.955 13.961 1 47 115 ALA B C 1
ATOM 2134 O O . ALA B 1 115 ? -24.312 1.237 14.062 1 47 115 ALA B O 1
ATOM 2135 N N . LEU B 1 116 ? -22.484 0.255 14.781 1 46.09 116 LEU B N 1
ATOM 2136 C CA . LEU B 1 116 ? -23.109 -0.111 16.047 1 46.09 116 LEU B CA 1
ATOM 2137 C C . LEU B 1 116 ? -23.453 1.131 16.859 1 46.09 116 LEU B C 1
ATOM 2139 O O . LEU B 1 116 ? -24.5 1.188 17.5 1 46.09 116 LEU B O 1
ATOM 2143 N N . ALA B 1 117 ? -22.531 1.986 16.859 1 42.38 117 ALA B N 1
ATOM 2144 C CA . ALA B 1 117 ? -22.781 3.236 17.562 1 42.38 117 ALA B CA 1
ATOM 2145 C C . ALA B 1 117 ? -23.922 4.012 16.922 1 42.38 117 ALA B C 1
ATOM 2147 O O . ALA B 1 117 ? -24.766 4.574 17.625 1 42.38 117 ALA B O 1
ATOM 2148 N N . VAL B 1 118 ? -23.781 3.949 15.641 1 41.81 118 VAL B N 1
ATOM 2149 C CA . VAL B 1 118 ? -24.891 4.535 14.906 1 41.81 118 VAL B CA 1
ATOM 2150 C C . VAL B 1 118 ? -26.156 3.711 15.148 1 41.81 118 VAL B C 1
ATOM 2152 O O . VAL B 1 118 ? -27.25 4.266 15.32 1 41.81 118 VAL B O 1
ATOM 2155 N N . GLU B 1 119 ? -25.953 2.387 15.023 1 42.12 119 GLU B N 1
ATOM 2156 C CA . GLU B 1 119 ? -27.078 1.498 15.32 1 42.12 119 GLU B CA 1
ATOM 2157 C C . GLU B 1 119 ? -27.562 1.68 16.75 1 42.12 119 GLU B C 1
ATOM 2159 O O . GLU B 1 119 ? -28.766 1.657 17.016 1 42.12 119 GLU B O 1
ATOM 2164 N N . TYR B 1 120 ? -26.688 1.719 17.672 1 42.31 120 TYR B N 1
ATOM 2165 C CA . TYR B 1 120 ? -27.125 1.969 19.047 1 42.31 120 TYR B CA 1
ATOM 2166 C C . TYR B 1 120 ? -27.797 3.324 19.156 1 42.31 120 TYR B C 1
ATOM 2168 O O . TYR B 1 120 ? -28.719 3.494 19.969 1 42.31 120 TYR B O 1
ATOM 2176 N N . ILE B 1 121 ? -27.312 4.258 18.562 1 39.31 121 ILE B N 1
ATOM 2177 C CA . ILE B 1 121 ? -28.062 5.508 18.516 1 39.31 121 ILE B CA 1
ATOM 2178 C C . ILE B 1 121 ? -29.25 5.363 17.562 1 39.31 121 ILE B C 1
ATOM 2180 O O . ILE B 1 121 ? -30.359 5.754 17.891 1 39.31 121 ILE B O 1
ATOM 2184 N N . PHE B 1 122 ? -29 4.855 16.406 1 38.12 122 PHE B N 1
ATOM 2185 C CA . PHE B 1 122 ? -30.047 4.695 15.391 1 38.12 122 PHE B CA 1
ATOM 2186 C C . PHE B 1 122 ? -30.531 3.254 15.344 1 38.12 122 PHE B C 1
ATOM 2188 O O . PHE B 1 122 ? -31.438 2.928 14.57 1 38.12 122 PHE B O 1
ATOM 2195 N N . PHE B 1 123 ? -30.031 2.316 16.047 1 40.81 123 PHE B N 1
ATOM 2196 C CA . PHE B 1 123 ? -30.453 0.929 16.172 1 40.81 123 PHE B CA 1
ATOM 2197 C C . PHE B 1 123 ? -31.969 0.845 16.406 1 40.81 123 PHE B C 1
ATOM 2199 O O . PHE B 1 123 ? -32.656 0.021 15.797 1 40.81 123 PHE B O 1
ATOM 2206 N N . PRO B 1 124 ? -32.344 1.627 17.438 1 39.47 124 PRO B N 1
ATOM 2207 C CA . PRO B 1 124 ? -33.781 1.49 17.578 1 39.47 124 PRO B CA 1
ATOM 2208 C C . PRO B 1 124 ? -34.531 1.752 16.266 1 39.47 124 PRO B C 1
ATOM 2210 O O . PRO B 1 124 ? -35.5 1.059 15.953 1 39.47 124 PRO B O 1
ATOM 2213 N N . LEU B 1 125 ? -34.062 2.664 15.594 1 37.38 125 LEU B N 1
ATOM 2214 C CA . LEU B 1 125 ? -34.75 3.068 14.383 1 37.38 125 LEU B CA 1
ATOM 2215 C C . LEU B 1 125 ? -34.438 2.117 13.234 1 37.38 125 LEU B C 1
ATOM 2217 O O . LEU B 1 125 ? -35.344 1.743 12.469 1 37.38 125 LEU B O 1
ATOM 2221 N N . ARG B 1 126 ? -33.219 1.64 13.18 1 40.22 126 ARG B N 1
ATOM 2222 C CA . ARG B 1 126 ? -32.875 0.705 12.117 1 40.22 126 ARG B CA 1
ATOM 2223 C C . ARG B 1 126 ? -33.344 -0.711 12.461 1 40.22 126 ARG B C 1
ATOM 2225 O O . ARG B 1 126 ? -33.719 -1.476 11.578 1 40.22 126 ARG B O 1
ATOM 2232 N N . MET B 1 127 ? -33.156 -1.15 13.609 1 39.34 127 MET B N 1
ATOM 2233 C CA . MET B 1 127 ? -33.75 -2.404 14.062 1 39.34 127 MET B CA 1
ATOM 2234 C C . MET B 1 127 ? -35.25 -2.398 13.844 1 39.34 127 MET B C 1
ATOM 2236 O O . MET B 1 127 ? -35.844 -3.408 13.438 1 39.34 127 MET B O 1
ATOM 2240 N N . LEU B 1 128 ? -35.781 -1.336 14.164 1 39.62 128 LEU B N 1
ATOM 2241 C CA . LEU B 1 128 ? -37.219 -1.145 13.906 1 39.62 128 LEU B CA 1
ATOM 2242 C C . LEU B 1 128 ? -37.5 -1.204 12.414 1 39.62 128 LEU B C 1
ATOM 2244 O O . LEU B 1 128 ? -38.5 -1.801 11.992 1 39.62 128 LEU B O 1
ATOM 2248 N N . GLU B 1 129 ? -36.625 -0.673 11.633 1 39.16 129 GLU B N 1
ATOM 2249 C CA . GLU B 1 129 ? -36.75 -0.668 10.18 1 39.16 129 GLU B CA 1
ATOM 2250 C C . GLU B 1 129 ? -36.469 -2.045 9.586 1 39.16 129 GLU B C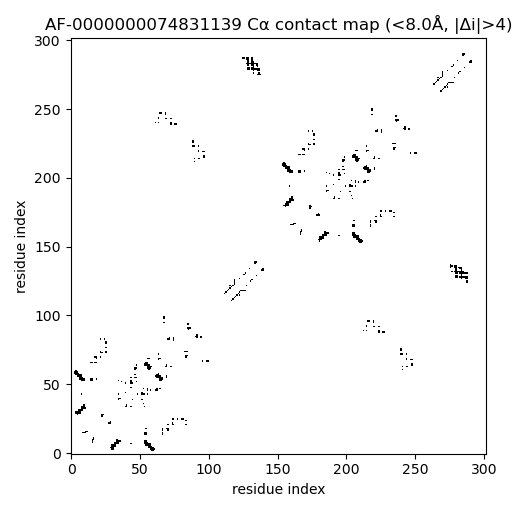 1
ATOM 2252 O O . GLU B 1 129 ? -37.188 -2.51 8.695 1 39.16 129 GLU B O 1
ATOM 2257 N N . VAL B 1 130 ? -35.469 -2.701 10.055 1 37.78 130 VAL B N 1
ATOM 2258 C CA . VAL B 1 130 ? -35.219 -4.09 9.68 1 37.78 130 VAL B CA 1
ATOM 2259 C C . VAL B 1 130 ? -36.344 -4.98 10.219 1 37.78 130 VAL B C 1
ATOM 2261 O O . VAL B 1 130 ? -36.844 -5.859 9.516 1 37.78 130 VAL B O 1
ATOM 2264 N N . LEU B 1 131 ? -36.594 -4.75 11.445 1 36.91 131 LEU B N 1
ATOM 2265 C CA . LEU B 1 131 ? -37.719 -5.484 12.016 1 36.91 131 LEU B CA 1
ATOM 2266 C C . LEU B 1 131 ? -39 -5.25 11.195 1 36.91 131 LEU B C 1
ATOM 2268 O O . LEU B 1 131 ? -39.75 -6.188 10.945 1 36.91 131 LEU B O 1
ATOM 2272 N N . ASN B 1 132 ? -39.188 -4.086 10.875 1 39.5 132 ASN B N 1
ATOM 2273 C CA . ASN B 1 132 ? -40.344 -3.75 10.039 1 39.5 132 ASN B CA 1
ATOM 2274 C C . ASN B 1 132 ? -40.219 -4.359 8.641 1 39.5 132 ASN B C 1
ATOM 2276 O O . ASN B 1 132 ? -41.188 -4.793 8.055 1 39.5 132 ASN B O 1
ATOM 2280 N N . LEU B 1 133 ? -38.969 -4.355 8.148 1 33.78 133 LEU B N 1
ATOM 2281 C CA . LEU B 1 133 ? -38.719 -4.945 6.84 1 33.78 133 LEU B CA 1
ATOM 2282 C C . LEU B 1 133 ? -38.781 -6.469 6.902 1 33.78 133 LEU B C 1
ATOM 2284 O O . LEU B 1 133 ? -39.281 -7.105 5.969 1 33.78 133 LEU B O 1
ATOM 2288 N N . VAL B 1 134 ? -38.156 -7.023 7.895 1 34.94 134 VAL B N 1
ATOM 2289 C CA . VAL B 1 134 ? -38.312 -8.453 8.133 1 34.94 134 VAL B CA 1
ATOM 2290 C C . VAL B 1 134 ? -39.812 -8.781 8.297 1 34.94 134 VAL B C 1
ATOM 2292 O O . VAL B 1 134 ? -40.281 -9.812 7.805 1 34.94 134 VAL B O 1
ATOM 2295 N N . ASN B 1 135 ? -40.281 -7.965 8.961 1 35.91 135 ASN B N 1
ATOM 2296 C CA . ASN B 1 135 ? -41.75 -8.172 9.094 1 35.91 135 ASN B CA 1
ATOM 2297 C C . ASN B 1 135 ? -42.438 -8.039 7.75 1 35.91 135 ASN B C 1
ATOM 2299 O O . ASN B 1 135 ? -43.469 -8.703 7.512 1 35.91 135 ASN B O 1
ATOM 2303 N N . LEU B 1 136 ? -41.938 -7.059 6.926 1 32.22 136 LEU B N 1
ATOM 2304 C CA . LEU B 1 136 ? -42.594 -6.926 5.629 1 32.22 136 LEU B CA 1
ATOM 2305 C C . LEU B 1 136 ? -42.094 -7.988 4.656 1 32.22 136 LEU B C 1
ATOM 2307 O O . LEU B 1 136 ? -42.594 -8.102 3.537 1 32.22 136 LEU B O 1
ATOM 2311 N N . SER B 1 137 ? -40.938 -8.469 4.809 1 29.05 137 SER B N 1
ATOM 2312 C CA . SER B 1 137 ? -40.5 -9.547 3.914 1 29.05 137 SER B CA 1
ATOM 2313 C C . SER B 1 137 ? -41.406 -10.773 4.062 1 29.05 137 SER B C 1
ATOM 2315 O O . SER B 1 137 ? -41.844 -11.094 5.168 1 29.05 137 SER B O 1
ATOM 2317 N N . PRO B 1 138 ? -42.031 -11.023 3.025 1 30.08 138 PRO B N 1
ATOM 2318 C CA . PRO B 1 138 ? -42.844 -12.227 3.037 1 30.08 138 PRO B CA 1
ATOM 2319 C C . PRO B 1 138 ? -42.125 -13.445 3.609 1 30.08 138 PRO B C 1
ATOM 2321 O O . PRO B 1 138 ? -42.75 -14.461 3.908 1 30.08 138 PRO B O 1
ATOM 2324 N N . LEU B 1 139 ? -40.844 -13.383 3.514 1 30.09 139 LEU B N 1
ATOM 2325 C CA . LEU B 1 139 ? -40.344 -14.68 3.963 1 30.09 139 LEU B CA 1
ATOM 2326 C C . LEU B 1 139 ? -40.719 -14.945 5.41 1 30.09 139 LEU B C 1
ATOM 2328 O O . LEU B 1 139 ? -40.469 -16.031 5.945 1 30.09 139 LEU B O 1
ATOM 2332 N N . TYR B 1 140 ? -41.062 -13.867 6.125 1 29.97 140 TYR B N 1
ATOM 2333 C CA . TYR B 1 140 ? -41.812 -14.273 7.301 1 29.97 140 TYR B CA 1
ATOM 2334 C C . TYR B 1 140 ? -43 -15.141 6.906 1 29.97 140 TYR B C 1
ATOM 2336 O O . TYR B 1 140 ? -43.562 -15.852 7.742 1 29.97 140 TYR B O 1
ATOM 2344 N N . TYR B 1 141 ? -43.469 -14.836 5.66 1 29.36 141 TYR B N 1
ATOM 2345 C CA . TYR B 1 141 ? -44.594 -15.695 5.418 1 29.36 141 TYR B CA 1
ATOM 2346 C C . TYR B 1 141 ? -44.156 -17.141 5.191 1 29.36 141 TYR B C 1
ATOM 2348 O O . TYR B 1 141 ? -45 -18.031 5.031 1 29.36 141 TYR B O 1
ATOM 2356 N N . CYS B 1 142 ? -42.906 -17.344 4.75 1 28.91 142 CYS B N 1
ATOM 2357 C CA . CYS B 1 142 ? -42.812 -18.781 4.535 1 28.91 142 CYS B CA 1
ATOM 2358 C C . CYS B 1 142 ? -42.875 -19.547 5.859 1 28.91 142 CYS B C 1
ATOM 2360 O O . CYS B 1 142 ? -42.938 -20.781 5.875 1 28.91 142 CYS B O 1
ATOM 2362 N N . HIS B 1 143 ? -42.625 -18.922 6.984 1 27.77 143 HIS B N 1
ATOM 2363 C CA . HIS B 1 143 ? -42.906 -19.797 8.133 1 27.77 143 HIS B CA 1
ATOM 2364 C C . HIS B 1 143 ? -44.375 -20.188 8.18 1 27.77 143 HIS B C 1
ATOM 2366 O O . HIS B 1 143 ? -44.75 -21.109 8.914 1 27.77 143 HIS B O 1
ATOM 2372 N N . ASP B 1 144 ? -45.281 -19.547 7.645 1 29.44 144 ASP B N 1
ATOM 2373 C CA . ASP B 1 144 ? -46.531 -20.094 8.156 1 29.44 144 ASP B CA 1
ATOM 2374 C C . ASP B 1 144 ? -46.688 -21.562 7.734 1 29.44 144 ASP B C 1
ATOM 2376 O O . ASP B 1 144 ? -47.406 -22.312 8.375 1 29.44 144 ASP B O 1
ATOM 2380 N N . SER B 1 145 ? -46.375 -22.031 6.531 1 30.64 145 SER B N 1
ATOM 2381 C CA . SER B 1 145 ? -46.969 -23.344 6.371 1 30.64 145 SER B CA 1
ATOM 2382 C C . SER B 1 145 ? -46.094 -24.453 6.922 1 30.64 145 SER B C 1
ATOM 2384 O O . SER B 1 145 ? -46.281 -25.625 6.609 1 30.64 145 SER B O 1
ATOM 2386 N N . PHE B 1 146 ? -44.938 -24.297 7.512 1 27.09 146 PHE B N 1
ATOM 2387 C CA . PHE B 1 146 ? -44.406 -25.5 8.148 1 27.09 146 PHE B CA 1
ATOM 2388 C C . PHE B 1 146 ? -45.281 -25.922 9.32 1 27.09 146 PHE B C 1
ATOM 2390 O O . PHE B 1 146 ? -45.562 -25.125 10.219 1 27.09 146 PHE B O 1
ATOM 2397 N N . ASP B 1 147 ? -46.188 -26.906 9.07 1 28.16 147 ASP B N 1
ATOM 2398 C CA . ASP B 1 147 ? -46.938 -27.719 10.031 1 28.16 147 ASP B CA 1
ATOM 2399 C C . ASP B 1 147 ? -46 -28.266 11.117 1 28.16 147 ASP B C 1
ATOM 2401 O O . ASP B 1 147 ? -44.969 -28.859 10.812 1 28.16 147 ASP B O 1
ATOM 2405 N N . PRO B 1 148 ? -45.938 -28 12.336 1 30.16 148 PRO B N 1
ATOM 2406 C CA . PRO B 1 148 ? -45.281 -28.688 13.453 1 30.16 148 PRO B CA 1
ATOM 2407 C C . PRO B 1 148 ? -45.344 -30.203 13.32 1 30.16 148 PRO B C 1
ATOM 2409 O O . PRO B 1 148 ? -44.5 -30.906 13.875 1 30.16 148 PRO B O 1
ATOM 2412 N N . ASN B 1 149 ? -46.375 -30.844 12.711 1 27.73 149 ASN B N 1
ATOM 2413 C CA . ASN B 1 149 ? -46.688 -32.281 12.727 1 27.73 149 ASN B CA 1
ATOM 2414 C C . ASN B 1 149 ? -45.906 -33.031 11.664 1 27.73 149 ASN B C 1
ATOM 2416 O O . ASN B 1 149 ? -46 -34.281 11.586 1 27.73 149 ASN B O 1
ATOM 2420 N N . ALA B 1 150 ? -45.312 -32.5 10.586 1 26.84 150 ALA B N 1
ATOM 2421 C CA . ALA B 1 150 ? -44.688 -33.5 9.711 1 26.84 150 ALA B CA 1
ATOM 2422 C C . ALA B 1 150 ? -43.344 -33.906 10.234 1 26.84 150 ALA B C 1
ATOM 2424 O O . ALA B 1 150 ? -42.562 -34.594 9.531 1 26.84 150 ALA B O 1
ATOM 2425 N N . LEU B 1 151 ? -43.125 -33.812 11.75 1 17.41 151 LEU B N 1
ATOM 2426 C CA . LEU B 1 151 ? -42.719 -34.969 12.531 1 17.41 151 LEU B CA 1
ATOM 2427 C C . LEU B 1 151 ? -43.875 -35.938 12.742 1 17.41 151 LEU B C 1
ATOM 2429 O O . LEU B 1 151 ? -45.031 -35.5 12.977 1 17.41 151 LEU B O 1
#